Protein AF-A0A960TFZ8-F1 (afdb_monomer_lite)

Secondary structure (DSSP, 8-state):
---------------------------------S--HHHHHHHHHHHHTT-------------------------------------------TTS---EEE--HHHHHHS--EEEETTEEEEEEEE--SSHHHHHHHHHHHHHHHHHHHHHHHS-TT--HHHHHHHHHHHHHHEEEEEEE-SBTTBEEEEEEEE-TTHHHHHH----

Radius of gyration: 33.37 Å; chains: 1; bounding box: 99×73×83 Å

Structure (mmCIF, N/CA/C/O backbone):
data_AF-A0A960TFZ8-F1
#
_entry.id   AF-A0A960TFZ8-F1
#
loop_
_atom_site.group_PDB
_atom_site.id
_atom_site.type_symbol
_atom_site.label_atom_id
_atom_site.label_alt_id
_atom_site.label_comp_id
_atom_site.label_asym_id
_atom_site.label_entity_id
_atom_site.label_seq_id
_atom_site.pdbx_PDB_ins_code
_atom_site.Cartn_x
_atom_site.Cartn_y
_atom_site.Cartn_z
_atom_site.occupancy
_atom_site.B_iso_or_equiv
_atom_site.auth_seq_id
_atom_site.auth_comp_id
_atom_site.auth_asym_id
_atom_site.auth_atom_id
_atom_site.pdbx_PDB_model_num
ATOM 1 N N . MET A 1 1 ? -47.819 43.442 52.213 1.00 40.44 1 MET A N 1
ATOM 2 C CA . MET A 1 1 ? -47.172 44.709 51.805 1.00 40.44 1 MET A CA 1
ATOM 3 C C . MET A 1 1 ? -46.111 44.384 50.766 1.00 40.44 1 MET A C 1
ATOM 5 O O . MET A 1 1 ? -45.179 43.660 51.080 1.00 40.44 1 MET A O 1
ATOM 9 N N . LYS A 1 2 ? -46.323 44.813 49.517 1.00 38.56 2 LYS A N 1
ATOM 10 C CA . LYS A 1 2 ? -45.370 44.689 48.404 1.00 38.56 2 LYS A CA 1
ATOM 11 C C . LYS A 1 2 ? -44.441 45.902 48.433 1.00 38.56 2 LYS A C 1
ATOM 13 O O . LYS A 1 2 ? -44.945 47.017 48.519 1.00 38.56 2 LYS A O 1
ATOM 18 N N . LEU A 1 3 ? -43.135 45.692 48.305 1.00 44.94 3 LEU A N 1
ATOM 19 C CA . LEU A 1 3 ? -42.184 46.746 47.957 1.00 44.94 3 LEU A CA 1
ATOM 20 C C . LEU A 1 3 ? -41.436 46.305 46.700 1.00 44.94 3 LEU A C 1
ATOM 22 O O . LEU A 1 3 ? -40.610 45.399 46.735 1.00 44.94 3 LEU A O 1
ATOM 26 N N . ASN A 1 4 ? -41.799 46.939 45.587 1.00 41.34 4 ASN A N 1
ATOM 27 C CA . ASN A 1 4 ? -41.008 46.966 44.366 1.00 41.34 4 ASN A CA 1
ATOM 28 C C . ASN A 1 4 ? -39.981 48.093 44.509 1.00 41.34 4 ASN A C 1
ATOM 30 O O . ASN A 1 4 ? -40.369 49.219 44.812 1.00 41.34 4 ASN A O 1
ATOM 34 N N . TYR A 1 5 ? -38.716 47.811 44.210 1.00 49.00 5 TYR A N 1
ATOM 35 C CA . TYR A 1 5 ? -37.736 48.832 43.852 1.00 49.00 5 TYR A CA 1
ATOM 36 C C . TYR A 1 5 ? -37.137 48.481 42.491 1.00 49.00 5 TYR A C 1
ATOM 38 O O . TYR A 1 5 ? -36.611 47.391 42.283 1.00 49.00 5 TYR A O 1
ATOM 46 N N . PHE A 1 6 ? -37.267 49.431 41.570 1.00 46.16 6 PHE A N 1
ATOM 47 C CA . PHE A 1 6 ? -36.627 49.497 40.261 1.00 46.16 6 PHE A CA 1
ATOM 48 C C . PHE A 1 6 ? -35.661 50.686 40.297 1.00 46.16 6 PHE A C 1
ATOM 50 O O . PHE A 1 6 ? -36.096 51.763 40.694 1.00 46.16 6 PHE A O 1
ATOM 57 N N . SER A 1 7 ? -34.409 50.489 39.864 1.00 38.66 7 SER A N 1
ATOM 58 C CA . SER A 1 7 ? -33.429 51.476 39.336 1.00 38.66 7 SER A CA 1
ATOM 59 C C . SER A 1 7 ? -32.021 50.890 39.547 1.00 38.66 7 SER A C 1
ATOM 61 O O . SER A 1 7 ? -31.770 50.381 40.631 1.00 38.66 7 SER A O 1
ATOM 63 N N . ASN A 1 8 ? -31.022 50.913 38.664 1.00 39.56 8 ASN A N 1
ATOM 64 C CA . ASN A 1 8 ? -30.772 51.530 37.359 1.00 39.56 8 ASN A CA 1
ATOM 65 C C . ASN A 1 8 ? -29.539 50.787 36.760 1.00 39.56 8 ASN A C 1
ATOM 67 O O . ASN A 1 8 ? -28.685 50.361 37.545 1.00 39.56 8 ASN A O 1
ATOM 71 N N . PRO A 1 9 ? -29.373 50.632 35.433 1.00 53.62 9 PRO A N 1
ATOM 72 C CA . PRO A 1 9 ? -28.211 49.987 34.832 1.00 53.62 9 PRO A CA 1
ATOM 73 C C . PRO A 1 9 ? -27.172 51.040 34.421 1.00 53.62 9 PRO A C 1
ATOM 75 O O . PRO A 1 9 ? -27.482 51.891 33.602 1.00 53.62 9 PRO A O 1
ATOM 78 N N . HIS A 1 10 ? -25.965 50.993 34.997 1.00 46.19 10 HIS A N 1
ATOM 79 C CA . HIS A 1 10 ? -24.678 51.421 34.410 1.00 46.19 10 HIS A CA 1
ATOM 80 C C . HIS A 1 10 ? -23.639 51.681 35.515 1.00 46.19 10 HIS A C 1
ATOM 82 O O . HIS A 1 10 ? -23.600 52.759 36.098 1.00 46.19 10 HIS A O 1
ATOM 88 N N . SER A 1 11 ? -22.704 50.751 35.714 1.00 44.97 11 SER A N 1
ATOM 89 C CA . SER A 1 11 ? -21.330 51.107 36.088 1.00 44.97 11 SER A CA 1
ATOM 90 C C . SER A 1 11 ? -20.371 49.998 35.667 1.00 44.97 11 SER A C 1
ATOM 92 O O . SER A 1 11 ? -20.527 48.839 36.039 1.00 44.97 11 SER A O 1
ATOM 94 N N . LYS A 1 12 ? -19.405 50.389 34.838 1.00 46.44 12 LYS A N 1
ATOM 95 C CA . LYS A 1 12 ? -18.313 49.584 34.292 1.00 46.44 12 LYS A CA 1
ATOM 96 C C . LYS A 1 12 ? -17.361 49.140 35.404 1.00 46.44 12 LYS A C 1
ATOM 98 O O . LYS A 1 12 ? -16.944 49.986 36.185 1.00 46.44 12 LYS A O 1
ATOM 103 N N . THR A 1 13 ? -16.875 47.905 35.337 1.00 46.38 13 THR A N 1
ATOM 104 C CA . THR A 1 13 ? -15.510 47.566 35.764 1.00 46.38 13 THR A CA 1
ATOM 105 C C . THR A 1 13 ? -14.952 46.499 34.828 1.00 46.38 13 THR A C 1
ATOM 107 O O . THR A 1 13 ? -15.393 45.355 34.791 1.00 46.38 13 THR A O 1
ATOM 110 N N . VAL A 1 14 ? -14.003 46.936 34.001 1.00 42.53 14 VAL A N 1
ATOM 111 C CA . VAL A 1 14 ? -13.174 46.102 33.133 1.00 42.53 14 VAL A CA 1
ATOM 112 C C . VAL A 1 14 ? -12.106 45.469 34.021 1.00 42.53 14 VAL A C 1
ATOM 114 O O . VAL A 1 14 ? -11.277 46.185 34.577 1.00 42.53 14 VAL A O 1
ATOM 117 N N . PHE A 1 15 ? -12.140 44.148 34.176 1.00 40.78 15 PHE A N 1
ATOM 118 C CA . PHE A 1 15 ? -11.055 43.386 34.790 1.00 40.78 15 PHE A CA 1
ATOM 119 C C . PHE A 1 15 ? -10.033 43.029 33.704 1.00 40.78 15 PHE A C 1
ATOM 121 O O . PHE A 1 15 ? -10.300 42.196 32.840 1.00 40.78 15 PHE A O 1
ATOM 128 N N . LEU A 1 16 ? -8.871 43.679 33.744 1.00 45.66 16 LEU A N 1
ATOM 129 C CA . LEU A 1 16 ? -7.650 43.207 33.093 1.00 45.66 16 LEU A CA 1
ATOM 130 C C . LEU A 1 16 ? -6.932 42.278 34.082 1.00 45.66 16 LEU A C 1
ATOM 132 O O . LEU A 1 16 ? -6.643 42.725 35.192 1.00 45.66 16 LEU A O 1
ATOM 136 N N . PRO A 1 17 ? -6.629 41.018 33.736 1.00 48.94 17 PRO A N 1
ATOM 137 C CA . PRO A 1 17 ? -5.678 40.241 34.511 1.00 48.94 17 PRO A CA 1
ATOM 138 C C . PRO A 1 17 ? -4.243 40.658 34.160 1.00 48.94 17 PRO A C 1
ATOM 140 O O . PRO A 1 17 ? -3.799 40.545 33.016 1.00 48.94 17 PRO A O 1
ATOM 143 N N . ASP A 1 18 ? -3.539 41.132 35.186 1.00 39.09 18 ASP A N 1
ATOM 144 C CA . ASP A 1 18 ? -2.089 41.289 35.250 1.00 39.09 18 ASP A CA 1
ATOM 145 C C . ASP A 1 18 ? -1.395 39.953 34.932 1.00 39.09 18 ASP A C 1
ATOM 147 O O . ASP A 1 18 ? -1.508 38.984 35.683 1.00 39.09 18 ASP A O 1
ATOM 151 N N . PHE A 1 19 ? -0.637 39.899 33.835 1.00 47.00 19 PHE A N 1
ATOM 152 C CA . PHE A 1 19 ? 0.325 38.825 33.576 1.00 47.00 19 PHE A CA 1
ATOM 153 C C . PHE A 1 19 ? 1.729 39.320 33.903 1.00 47.00 19 PHE A C 1
ATOM 155 O O . PHE A 1 19 ? 2.552 39.578 33.027 1.00 47.00 19 PHE A O 1
ATOM 162 N N . SER A 1 20 ? 2.006 39.431 35.199 1.00 43.81 20 SER A N 1
ATOM 163 C CA . SER A 1 20 ? 3.365 39.539 35.715 1.00 43.81 20 SER A CA 1
ATOM 164 C C . SER A 1 20 ? 3.584 38.510 36.822 1.00 43.81 20 SER A C 1
ATOM 166 O O . SER A 1 20 ? 3.528 38.806 38.007 1.00 43.81 20 SER A O 1
ATOM 168 N N . ASN A 1 21 ? 3.869 37.262 36.441 1.00 42.47 21 ASN A N 1
ATOM 169 C CA . ASN A 1 21 ? 4.893 36.529 37.179 1.00 42.47 21 ASN A CA 1
ATOM 170 C C . ASN A 1 21 ? 5.495 35.385 36.366 1.00 42.47 21 ASN A C 1
ATOM 172 O O . ASN A 1 21 ? 4.818 34.455 35.930 1.00 42.47 21 ASN A O 1
ATOM 176 N N . GLN A 1 22 ? 6.803 35.498 36.187 1.00 44.62 22 GLN A N 1
ATOM 177 C CA . GLN A 1 22 ? 7.689 34.480 35.664 1.00 44.62 22 GLN A CA 1
ATOM 178 C C . GLN A 1 22 ? 7.716 33.296 36.634 1.00 44.62 22 GLN A C 1
ATOM 180 O O . GLN A 1 22 ? 7.887 33.480 37.835 1.00 44.62 22 GLN A O 1
ATOM 185 N N . ASN A 1 23 ? 7.620 32.074 36.111 1.00 43.19 23 ASN A N 1
ATOM 186 C CA . ASN A 1 23 ? 8.060 30.887 36.835 1.00 43.19 23 ASN A CA 1
ATOM 187 C C . ASN A 1 23 ? 8.947 30.035 35.909 1.00 43.19 23 ASN A C 1
ATOM 189 O O . ASN A 1 23 ? 8.452 29.488 34.919 1.00 43.19 23 ASN A O 1
ATOM 193 N N . PRO A 1 24 ? 10.259 29.927 36.187 1.00 48.91 24 PRO A N 1
ATOM 194 C CA . PRO A 1 24 ? 11.185 29.096 35.431 1.00 48.91 24 PRO A CA 1
ATOM 195 C C . PRO A 1 24 ? 11.092 27.651 35.943 1.00 48.91 24 PRO A C 1
ATOM 197 O O . PRO A 1 24 ? 11.786 27.258 36.874 1.00 48.91 24 PRO A O 1
ATOM 200 N N . GLY A 1 25 ? 10.198 26.857 35.353 1.00 40.16 25 GLY A N 1
ATOM 201 C CA . GLY A 1 25 ? 9.985 25.450 35.729 1.00 40.16 25 GLY A CA 1
ATOM 202 C C . GLY A 1 25 ? 10.252 24.436 34.617 1.00 40.16 25 GLY A C 1
ATOM 203 O O . GLY A 1 25 ? 9.962 23.255 34.783 1.00 40.16 25 GLY A O 1
ATOM 204 N N . PHE A 1 26 ? 10.781 24.871 33.472 1.00 48.12 26 PHE A N 1
ATOM 205 C CA . PHE A 1 26 ? 10.930 24.036 32.279 1.00 48.12 26 PHE A CA 1
ATOM 206 C C . PHE A 1 26 ? 12.357 23.499 32.144 1.00 48.12 26 PHE A C 1
ATOM 208 O O . PHE A 1 26 ? 13.088 23.934 31.268 1.00 48.12 26 PHE A O 1
ATOM 215 N N . LEU A 1 27 ? 12.779 22.610 33.051 1.00 49.09 27 LEU A N 1
ATOM 216 C CA . LEU A 1 27 ? 13.924 21.694 32.880 1.00 49.09 27 LEU A CA 1
ATOM 217 C C . LEU A 1 27 ? 14.169 20.943 34.190 1.00 49.09 27 LEU A C 1
ATOM 219 O O . LEU A 1 27 ? 14.945 21.402 35.022 1.00 49.09 27 LEU A O 1
ATOM 223 N N . ARG A 1 28 ? 13.511 19.793 34.386 1.00 48.19 28 ARG A N 1
ATOM 224 C CA . ARG A 1 28 ? 13.963 18.739 35.318 1.00 48.19 28 ARG A CA 1
ATOM 225 C C . ARG A 1 28 ? 13.076 17.499 35.235 1.00 48.19 28 ARG A C 1
ATOM 227 O O . ARG A 1 28 ? 12.373 17.188 36.176 1.00 48.19 28 ARG A O 1
ATOM 234 N N . PHE A 1 29 ? 13.145 16.762 34.132 1.00 44.97 29 PHE A N 1
ATOM 235 C CA . PHE A 1 29 ? 12.790 15.337 34.134 1.00 44.97 29 PHE A CA 1
ATOM 236 C C . PHE A 1 29 ? 13.544 14.617 33.023 1.00 44.97 29 PHE A C 1
ATOM 238 O O . PHE A 1 29 ? 12.984 14.359 31.975 1.00 44.97 29 PHE A O 1
ATOM 245 N N . PHE A 1 30 ? 14.822 14.319 33.250 1.00 44.28 30 PHE A N 1
ATOM 246 C CA . PHE A 1 30 ? 15.492 13.149 32.672 1.00 44.28 30 PHE A CA 1
ATOM 247 C C . PHE A 1 30 ? 16.757 12.890 33.483 1.00 44.28 30 PHE A C 1
ATOM 249 O O . PHE A 1 30 ? 17.819 13.402 33.158 1.00 44.28 30 PHE A O 1
ATOM 256 N N . LEU A 1 31 ? 16.629 12.144 34.582 1.00 45.12 31 LEU A N 1
ATOM 257 C CA . LEU A 1 31 ? 17.764 11.537 35.284 1.00 45.12 31 LEU A CA 1
ATOM 258 C C . LEU A 1 31 ? 17.269 10.429 36.225 1.00 45.12 31 LEU A C 1
ATOM 260 O O . LEU A 1 31 ? 17.335 10.549 37.442 1.00 45.12 31 LEU A O 1
ATOM 264 N N . HIS A 1 32 ? 16.765 9.335 35.646 1.00 43.56 32 HIS A N 1
ATOM 265 C CA . HIS A 1 32 ? 16.885 8.004 36.252 1.00 43.56 32 HIS A CA 1
ATOM 266 C C . HIS A 1 32 ? 16.568 6.905 35.235 1.00 43.56 32 HIS A C 1
ATOM 268 O O . HIS A 1 32 ? 15.411 6.559 35.020 1.00 43.56 32 HIS A O 1
ATOM 274 N N . SER A 1 33 ? 17.611 6.391 34.579 1.00 44.47 33 SER A N 1
ATOM 275 C CA . SER A 1 33 ? 17.778 4.983 34.177 1.00 44.47 33 SER A CA 1
ATOM 276 C C . SER A 1 33 ? 19.063 4.870 33.355 1.00 44.47 33 SER A C 1
ATOM 278 O O . SER A 1 33 ? 19.174 5.426 32.264 1.00 44.47 33 SER A O 1
ATOM 280 N N . GLY A 1 34 ? 20.067 4.198 33.918 1.00 54.09 34 GLY A N 1
ATOM 281 C CA . GLY A 1 34 ? 21.440 4.105 33.414 1.00 54.09 34 GLY A CA 1
ATOM 282 C C . GLY A 1 34 ? 21.614 3.272 32.143 1.00 54.09 34 GLY A C 1
ATOM 283 O O . GLY A 1 34 ? 22.308 2.261 32.165 1.00 54.09 34 GLY A O 1
ATOM 284 N N . ARG A 1 35 ? 21.022 3.701 31.026 1.00 56.22 35 ARG A N 1
ATOM 285 C CA . ARG A 1 35 ? 21.232 3.112 29.695 1.00 56.22 35 ARG A CA 1
ATOM 286 C C . ARG A 1 35 ? 21.017 4.144 28.586 1.00 56.22 35 ARG A C 1
ATOM 288 O O . ARG A 1 35 ? 20.020 4.048 27.888 1.00 56.22 35 ARG A O 1
ATOM 295 N N . ASN A 1 36 ? 21.897 5.141 28.415 1.00 56.59 36 ASN A N 1
ATOM 296 C CA . ASN A 1 36 ? 21.938 5.892 27.142 1.00 56.59 36 ASN A CA 1
ATOM 297 C C . ASN A 1 36 ? 23.153 6.821 26.946 1.00 56.59 36 ASN A C 1
ATOM 299 O O . ASN A 1 36 ? 23.011 7.994 26.615 1.00 56.59 36 ASN A O 1
ATOM 303 N N . LEU A 1 37 ? 24.376 6.305 27.093 1.00 56.34 37 LEU A N 1
ATOM 304 C CA . LEU A 1 37 ? 25.560 7.057 26.643 1.00 56.34 37 LEU A CA 1
ATOM 305 C C . LEU A 1 37 ? 25.637 7.132 25.102 1.00 56.34 37 LEU A C 1
ATOM 307 O O . LEU A 1 37 ? 26.062 8.146 24.560 1.00 56.34 37 LEU A O 1
ATOM 311 N N . TYR A 1 38 ? 25.130 6.123 24.385 1.00 57.56 38 TYR A N 1
ATOM 312 C CA . TYR A 1 38 ? 25.158 6.074 22.916 1.00 57.56 38 TYR A CA 1
ATOM 313 C C . TYR A 1 38 ? 24.319 7.164 22.235 1.00 57.56 38 TYR A C 1
ATOM 315 O O . TYR A 1 38 ? 24.734 7.706 21.213 1.00 57.56 38 TYR A O 1
ATOM 323 N N . SER A 1 39 ? 23.177 7.544 22.818 1.00 55.88 39 SER A N 1
ATOM 324 C CA . SER A 1 39 ? 22.316 8.588 22.247 1.00 55.88 39 SER A CA 1
ATOM 325 C C . SER A 1 39 ? 22.952 9.981 22.302 1.00 55.88 39 SER A C 1
ATOM 327 O O . SER A 1 39 ? 22.683 10.802 21.429 1.00 55.88 39 SER A O 1
ATOM 329 N N . ILE A 1 40 ? 23.797 10.258 23.300 1.00 63.19 40 ILE A N 1
ATOM 330 C CA . ILE A 1 40 ? 24.465 11.561 23.445 1.00 63.19 40 ILE A CA 1
ATOM 331 C C . ILE A 1 40 ? 25.610 11.684 22.430 1.00 63.19 40 ILE A C 1
ATOM 333 O O . ILE A 1 40 ? 25.746 12.722 21.784 1.00 63.19 40 ILE A O 1
ATOM 337 N N . PHE A 1 41 ? 26.378 10.610 22.208 1.00 60.00 41 PHE A N 1
ATOM 338 C CA . PHE A 1 41 ? 27.439 10.598 21.193 1.00 60.00 41 PHE A CA 1
ATOM 339 C C . PHE A 1 41 ? 26.905 10.788 19.766 1.00 60.00 41 PHE A C 1
ATOM 341 O O . PHE A 1 41 ? 27.533 11.485 18.971 1.00 60.00 41 PHE A O 1
ATOM 348 N N . LEU A 1 42 ? 25.728 10.239 19.450 1.00 62.88 42 LEU A N 1
ATOM 349 C CA . LEU A 1 42 ? 25.111 10.361 18.123 1.00 62.88 42 LEU A CA 1
ATOM 350 C C . LEU A 1 42 ? 24.671 11.804 17.815 1.00 62.88 42 LEU A C 1
ATOM 352 O O . LEU A 1 42 ? 24.845 12.282 16.696 1.00 62.88 42 LEU A O 1
ATOM 356 N N . ILE A 1 43 ? 24.186 12.532 18.827 1.00 63.47 43 ILE A N 1
ATOM 357 C CA . ILE A 1 43 ? 23.817 13.949 18.691 1.00 63.47 43 ILE A CA 1
ATOM 358 C C . ILE A 1 43 ? 25.067 14.824 18.509 1.00 63.47 43 ILE A C 1
ATOM 360 O O . ILE A 1 43 ? 25.070 15.707 17.655 1.00 63.47 43 ILE A O 1
ATOM 364 N N . ILE A 1 44 ? 26.154 14.556 19.243 1.00 62.97 44 ILE A N 1
ATOM 365 C CA . ILE A 1 44 ? 27.417 15.303 19.087 1.00 62.97 44 ILE A CA 1
ATOM 366 C C . ILE A 1 44 ? 28.028 15.071 17.692 1.00 62.97 44 ILE A C 1
ATOM 368 O O . ILE A 1 44 ? 28.478 16.026 17.062 1.00 62.97 44 ILE A O 1
ATOM 37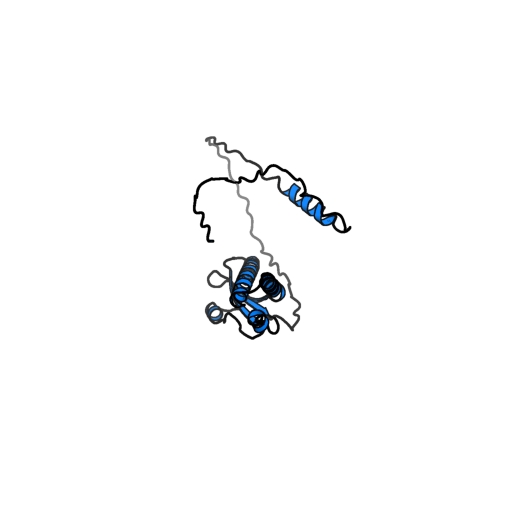2 N N . PHE A 1 45 ? 27.983 13.838 17.171 1.00 59.62 45 PHE A N 1
ATOM 373 C CA . PHE A 1 45 ? 28.511 13.499 15.840 1.00 59.62 45 PHE A CA 1
ATOM 374 C C . PHE A 1 45 ? 27.716 14.138 14.685 1.00 59.62 45 PHE A C 1
ATOM 376 O O . PHE A 1 45 ? 28.276 14.449 13.633 1.00 59.62 45 PHE A O 1
ATOM 383 N N . LEU A 1 46 ? 26.414 14.369 14.874 1.00 57.84 46 LEU A N 1
ATOM 384 C CA . LEU A 1 46 ? 25.573 15.076 13.903 1.00 57.84 46 LEU A CA 1
ATOM 385 C C . LEU A 1 46 ? 25.873 16.580 13.852 1.00 57.84 46 LEU A C 1
ATOM 387 O O . LEU A 1 46 ? 25.832 17.174 12.778 1.00 57.84 46 LEU A O 1
ATOM 391 N N . ILE A 1 47 ? 26.225 17.198 14.983 1.00 56.62 47 ILE A N 1
ATOM 392 C CA . ILE A 1 47 ? 26.514 18.639 15.038 1.00 56.62 47 ILE A CA 1
ATOM 393 C C . ILE A 1 47 ? 27.884 18.957 14.417 1.00 56.62 47 ILE A C 1
ATOM 395 O O . ILE A 1 47 ? 28.017 19.964 13.720 1.00 56.62 47 ILE A O 1
ATOM 399 N N . THR A 1 48 ? 28.895 18.101 14.596 1.00 51.88 48 THR A N 1
ATOM 400 C CA . THR A 1 48 ? 30.243 18.344 14.047 1.00 51.88 48 THR A CA 1
ATOM 401 C C . THR A 1 48 ? 30.333 18.175 12.529 1.00 51.88 48 THR A C 1
ATOM 403 O O . THR A 1 48 ? 31.163 18.828 11.902 1.00 51.88 48 THR A O 1
ATOM 406 N N . ASN A 1 49 ? 29.455 17.380 11.910 1.00 49.47 49 ASN A N 1
ATOM 407 C CA . ASN A 1 49 ? 29.445 17.182 10.455 1.00 49.47 49 ASN A CA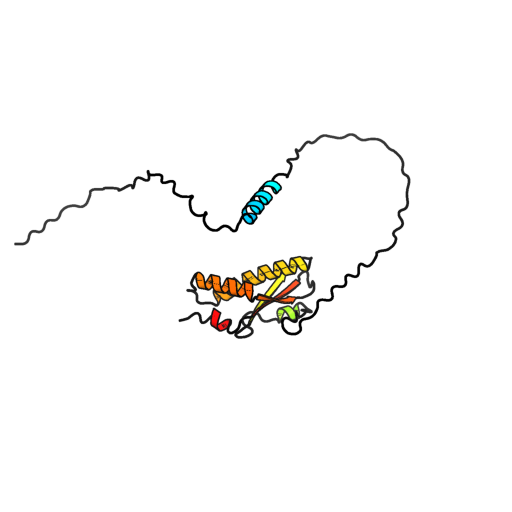 1
ATOM 408 C C . ASN A 1 49 ? 28.635 18.238 9.673 1.00 49.47 49 ASN A C 1
ATOM 410 O O . ASN A 1 49 ? 28.636 18.218 8.445 1.00 49.47 49 ASN A O 1
ATOM 414 N N . CYS A 1 50 ? 27.968 19.187 10.343 1.00 47.59 50 CYS A N 1
ATOM 415 C CA . CYS A 1 50 ? 27.151 20.215 9.681 1.00 47.59 50 CYS A CA 1
ATOM 416 C C . CYS A 1 50 ? 27.871 21.549 9.402 1.00 47.59 50 CYS A C 1
ATOM 418 O O . CYS A 1 50 ? 27.261 22.454 8.832 1.00 47.59 50 CYS A O 1
ATOM 420 N N . GLN A 1 51 ? 29.156 21.700 9.741 1.00 46.91 51 GLN A N 1
ATOM 421 C CA . GLN A 1 51 ? 29.928 22.904 9.412 1.00 46.91 51 GLN A CA 1
ATOM 422 C C . GLN A 1 51 ? 31.086 22.591 8.469 1.00 46.91 51 GLN A C 1
ATOM 424 O O . GLN A 1 51 ? 32.223 22.464 8.895 1.00 46.91 51 GLN A O 1
ATOM 429 N N . THR A 1 52 ? 30.805 22.489 7.172 1.00 49.09 52 THR A N 1
ATOM 430 C CA . THR A 1 52 ? 31.771 22.749 6.086 1.00 49.09 52 THR A CA 1
ATOM 431 C C . THR A 1 52 ? 31.005 22.851 4.767 1.00 49.09 52 THR A C 1
ATOM 433 O O . THR A 1 52 ? 31.033 21.965 3.924 1.00 49.09 52 THR A O 1
ATOM 436 N N . SER A 1 53 ? 30.295 23.960 4.559 1.00 41.72 53 SER A N 1
ATOM 437 C CA . SER A 1 53 ? 29.954 24.381 3.197 1.00 41.72 53 SER A CA 1
ATOM 438 C C . SER A 1 53 ? 30.438 25.807 3.007 1.00 41.72 53 SER A C 1
ATOM 440 O O . SER A 1 53 ? 29.894 26.767 3.554 1.00 41.72 53 SER A O 1
ATOM 442 N N . GLY A 1 54 ? 31.576 25.891 2.323 1.00 39.44 54 GLY A N 1
ATOM 443 C CA . GLY A 1 54 ? 32.340 27.100 2.101 1.00 39.44 54 GLY A CA 1
ATOM 444 C C . GLY A 1 54 ? 31.608 28.102 1.218 1.00 39.44 54 GLY A C 1
ATOM 445 O O . GLY A 1 54 ? 31.100 27.800 0.143 1.00 39.44 54 GLY A O 1
ATOM 446 N N . ARG A 1 55 ? 31.650 29.342 1.689 1.00 38.12 55 ARG A N 1
ATOM 447 C CA . ARG A 1 55 ? 31.360 30.579 0.974 1.00 38.12 55 ARG A CA 1
ATOM 448 C C . ARG A 1 55 ? 32.420 30.757 -0.125 1.00 38.12 55 ARG A C 1
ATOM 450 O O . ARG A 1 55 ? 33.592 30.936 0.200 1.00 38.12 55 ARG A O 1
ATOM 457 N N . ARG A 1 56 ? 32.045 30.725 -1.408 1.00 37.47 56 ARG A N 1
ATOM 458 C CA . ARG A 1 56 ? 32.906 31.217 -2.500 1.00 37.47 56 ARG A CA 1
ATOM 459 C C . ARG A 1 56 ? 32.303 32.458 -3.142 1.00 37.47 56 ARG A C 1
ATOM 461 O O . ARG A 1 56 ? 31.115 32.535 -3.426 1.00 37.47 56 ARG A O 1
ATOM 468 N N . ILE A 1 57 ? 33.188 33.436 -3.252 1.00 40.22 57 ILE A N 1
ATOM 469 C CA . ILE A 1 57 ? 33.005 34.831 -3.622 1.00 40.22 57 ILE A CA 1
ATOM 470 C C . ILE A 1 57 ? 32.994 34.947 -5.149 1.00 40.22 57 ILE A C 1
ATOM 472 O O . ILE A 1 57 ? 33.782 34.292 -5.827 1.00 40.22 57 ILE A O 1
ATOM 476 N N . ILE A 1 58 ? 32.117 35.810 -5.659 1.00 43.03 58 ILE A N 1
ATOM 477 C CA . ILE A 1 58 ? 32.081 36.276 -7.047 1.00 43.03 58 ILE A CA 1
ATOM 478 C C . ILE A 1 58 ? 33.256 37.241 -7.268 1.00 43.03 58 ILE A C 1
ATOM 480 O O . ILE A 1 58 ? 33.400 38.208 -6.519 1.00 43.03 58 ILE A O 1
ATOM 484 N N . ARG A 1 59 ? 34.062 37.015 -8.309 1.00 34.19 59 ARG A N 1
ATOM 485 C CA . ARG A 1 59 ? 34.900 38.046 -8.938 1.00 34.19 59 ARG A CA 1
ATOM 486 C C . ARG A 1 59 ? 34.941 37.822 -10.449 1.00 34.19 59 ARG A C 1
ATOM 488 O O . ARG A 1 59 ? 35.404 36.784 -10.906 1.00 34.19 59 ARG A O 1
ATOM 495 N N . GLU A 1 60 ? 34.452 38.813 -11.186 1.00 40.56 60 GLU A N 1
ATOM 496 C CA . GLU A 1 60 ? 34.742 39.041 -12.603 1.00 40.56 60 GLU A CA 1
ATOM 497 C C . GLU A 1 60 ? 36.190 39.521 -12.771 1.00 40.56 60 GLU A C 1
ATOM 499 O O . GLU A 1 60 ? 36.649 40.337 -11.968 1.00 40.56 60 GLU A O 1
ATOM 504 N N . SER A 1 61 ? 36.887 39.090 -13.831 1.00 36.56 61 SER A N 1
ATOM 505 C CA . SER A 1 61 ? 37.814 39.941 -14.609 1.00 36.56 61 SER A CA 1
ATOM 506 C C . SER A 1 61 ? 38.199 39.283 -15.948 1.00 36.56 61 SER A C 1
ATOM 508 O O . SER A 1 61 ? 38.788 38.209 -15.977 1.00 36.56 61 SER A O 1
ATOM 510 N N . SER A 1 62 ? 37.812 39.958 -17.031 1.00 37.62 62 SER A N 1
ATOM 511 C CA . SER A 1 62 ? 38.482 40.182 -18.328 1.00 37.62 62 SER A CA 1
ATOM 512 C C . SER A 1 62 ? 39.666 39.312 -18.813 1.00 37.62 62 SER A C 1
ATOM 514 O O . SER A 1 62 ? 40.725 39.301 -18.197 1.00 37.62 62 SER A O 1
ATOM 516 N N . VAL A 1 63 ? 39.475 38.761 -20.026 1.00 41.72 63 VAL A N 1
ATOM 517 C CA . VAL A 1 63 ? 40.288 38.874 -21.270 1.00 41.72 63 VAL A CA 1
ATOM 518 C C . VAL A 1 63 ? 41.820 38.899 -21.149 1.00 41.72 63 VAL A C 1
ATOM 520 O O . VAL A 1 63 ? 42.355 39.830 -20.555 1.00 41.72 63 VAL A O 1
ATOM 523 N N . THR A 1 64 ? 42.506 37.975 -21.849 1.00 35.06 64 THR A N 1
ATOM 524 C CA . THR A 1 64 ? 43.521 38.212 -22.920 1.00 35.06 64 THR A CA 1
ATOM 525 C C . THR A 1 64 ? 44.118 36.859 -23.381 1.00 35.06 64 THR A C 1
ATOM 527 O O . THR A 1 64 ? 44.768 36.183 -22.591 1.00 35.06 64 THR A O 1
ATOM 530 N N . ASP A 1 65 ? 43.886 36.474 -24.645 1.00 36.62 65 ASP A N 1
ATOM 531 C CA . ASP A 1 65 ? 44.706 35.524 -25.441 1.00 36.62 65 ASP A CA 1
ATOM 532 C C . ASP A 1 65 ? 46.010 36.236 -25.886 1.00 36.62 65 ASP A C 1
ATOM 534 O O . ASP A 1 65 ? 45.969 37.469 -25.942 1.00 36.62 65 ASP A O 1
ATOM 538 N N . PRO A 1 66 ? 47.127 35.577 -26.289 1.00 56.94 66 PRO A N 1
ATOM 539 C CA . PRO A 1 66 ? 47.190 34.282 -26.989 1.00 56.94 66 PRO A CA 1
ATOM 540 C C . PRO A 1 66 ? 48.396 33.387 -26.603 1.00 56.94 66 PRO A C 1
ATOM 542 O O . PRO A 1 66 ? 49.225 33.763 -25.785 1.00 56.94 66 PRO A O 1
ATOM 545 N N . GLU A 1 67 ? 48.503 32.197 -27.207 1.00 35.59 67 GLU A N 1
ATOM 546 C CA . GLU A 1 67 ? 49.669 31.742 -27.999 1.00 35.59 67 GLU A CA 1
ATOM 547 C C . GLU A 1 67 ? 49.708 30.204 -28.129 1.00 35.59 67 GLU A C 1
ATOM 549 O O . GLU A 1 67 ? 49.279 29.441 -27.267 1.00 35.59 67 GLU A O 1
ATOM 554 N N . ILE A 1 68 ? 50.153 29.783 -29.307 1.00 46.28 68 ILE A N 1
ATOM 555 C CA . ILE A 1 68 ? 50.101 28.455 -29.913 1.00 46.28 68 ILE A CA 1
ATOM 556 C C . ILE A 1 68 ? 51.193 27.552 -29.325 1.00 46.28 68 ILE A C 1
ATOM 558 O O . ILE A 1 68 ? 52.349 27.962 -29.303 1.00 46.28 68 ILE A O 1
ATOM 562 N N . LEU A 1 69 ? 50.881 26.290 -28.992 1.00 38.31 69 LEU A N 1
ATOM 563 C CA . LEU A 1 69 ? 51.882 25.219 -29.079 1.00 38.31 69 LEU A CA 1
ATOM 564 C C . LEU A 1 69 ? 51.264 23.821 -29.284 1.00 38.31 69 LEU A C 1
ATOM 566 O O . LEU A 1 69 ? 50.543 23.293 -28.447 1.00 38.31 69 LEU A O 1
ATOM 570 N N . GLU A 1 70 ? 51.557 23.302 -30.473 1.00 38.22 70 GLU A N 1
ATOM 571 C CA . GLU A 1 70 ? 51.758 21.924 -30.935 1.00 38.22 70 GLU A CA 1
ATOM 572 C C . GLU A 1 70 ? 51.149 20.705 -30.201 1.00 38.22 70 GLU A C 1
ATOM 574 O O . GLU A 1 70 ? 51.362 20.416 -29.028 1.00 38.22 70 GLU A O 1
ATOM 579 N N . ASN A 1 71 ? 50.478 19.902 -31.030 1.00 45.50 71 ASN A N 1
ATOM 580 C CA . ASN A 1 71 ? 50.074 18.506 -30.854 1.00 45.50 71 ASN A CA 1
ATOM 581 C C . ASN A 1 71 ? 51.321 17.587 -30.784 1.00 45.50 71 ASN A C 1
ATOM 583 O O . ASN A 1 71 ? 52.298 17.869 -31.481 1.00 45.50 71 ASN A O 1
ATOM 587 N N . PRO A 1 72 ? 51.284 16.430 -30.090 1.00 48.50 72 PRO A N 1
ATOM 588 C CA . PRO A 1 72 ? 50.972 15.220 -30.855 1.00 48.50 72 PRO A CA 1
ATOM 589 C C . PRO A 1 72 ? 50.162 14.137 -30.113 1.00 48.50 72 PRO A C 1
ATOM 591 O O . PRO A 1 72 ? 50.227 13.942 -28.902 1.00 48.50 72 PRO A O 1
ATOM 594 N N . ARG A 1 73 ? 49.444 13.381 -30.949 1.00 45.97 73 ARG A N 1
ATOM 595 C CA . ARG A 1 73 ? 48.713 12.127 -30.722 1.00 45.97 73 ARG A CA 1
ATOM 596 C C . ARG A 1 73 ? 49.408 11.141 -29.774 1.00 45.97 73 ARG A C 1
ATOM 598 O O . ARG A 1 73 ? 50.575 10.815 -29.967 1.00 45.97 73 ARG A O 1
ATOM 605 N N . ALA A 1 74 ? 48.613 10.518 -28.905 1.00 40.53 74 ALA A N 1
ATOM 606 C CA . ALA A 1 74 ? 48.870 9.164 -28.425 1.00 40.53 74 ALA A CA 1
ATOM 607 C C . ALA A 1 74 ? 47.554 8.375 -28.359 1.00 40.53 74 ALA A C 1
ATOM 609 O O . ALA A 1 74 ? 46.583 8.783 -27.722 1.00 40.53 74 ALA A O 1
ATOM 610 N N . ASP A 1 75 ? 47.551 7.257 -29.076 1.00 45.25 75 ASP A N 1
ATOM 611 C CA . ASP A 1 75 ? 46.478 6.283 -29.202 1.00 45.25 75 ASP A CA 1
ATOM 612 C C . ASP A 1 75 ? 46.119 5.633 -27.857 1.00 45.25 75 ASP A C 1
ATOM 614 O O . ASP A 1 75 ? 46.972 5.037 -27.197 1.00 45.25 75 ASP A O 1
ATOM 618 N N . LEU A 1 76 ? 44.833 5.639 -27.493 1.00 48.62 76 LEU A N 1
ATOM 619 C CA . LEU A 1 76 ? 44.294 4.725 -26.485 1.00 48.62 76 LEU A CA 1
ATOM 620 C C . LEU A 1 76 ? 43.249 3.803 -27.118 1.00 48.62 76 LEU A C 1
ATOM 622 O O . LEU A 1 76 ? 42.108 4.155 -27.399 1.00 48.62 76 LEU A O 1
ATOM 626 N N . LYS A 1 77 ? 43.724 2.583 -27.347 1.00 43.34 77 LYS A N 1
ATOM 627 C CA . LYS A 1 77 ? 43.016 1.368 -27.747 1.00 43.34 77 LYS A CA 1
ATOM 628 C C . LYS A 1 77 ? 41.887 1.039 -26.749 1.00 43.34 77 LYS A C 1
ATOM 630 O O . LYS A 1 77 ? 42.182 0.924 -25.560 1.00 43.34 77 LYS A O 1
ATOM 635 N N . PRO A 1 78 ? 40.633 0.795 -27.173 1.00 47.72 78 PRO A N 1
ATOM 636 C CA . PRO A 1 78 ? 39.607 0.279 -26.277 1.00 47.72 78 PRO A CA 1
ATOM 637 C C . PRO A 1 78 ? 39.758 -1.244 -26.189 1.00 47.72 78 PRO A C 1
ATOM 639 O O . PRO A 1 78 ? 39.710 -1.938 -27.207 1.00 47.72 78 PRO A O 1
ATOM 642 N N . LYS A 1 79 ? 39.965 -1.795 -24.988 1.00 38.56 79 LYS A N 1
ATOM 643 C CA . LYS A 1 79 ? 39.934 -3.249 -24.792 1.00 38.56 79 LYS A CA 1
ATOM 644 C C . LYS A 1 79 ? 39.144 -3.625 -23.540 1.00 38.56 79 LYS A C 1
ATOM 646 O O . LYS A 1 79 ? 39.561 -3.326 -22.432 1.00 38.56 79 LYS A O 1
ATOM 651 N N . ALA A 1 80 ? 38.061 -4.352 -23.816 1.00 41.06 80 ALA A N 1
ATOM 652 C CA . ALA A 1 80 ? 37.347 -5.302 -22.969 1.00 41.06 80 ALA A CA 1
ATOM 653 C C . ALA A 1 80 ? 36.562 -4.748 -21.767 1.00 41.06 80 ALA A C 1
ATOM 655 O O . ALA A 1 80 ? 37.078 -4.546 -20.676 1.00 41.06 80 ALA A O 1
ATOM 656 N N . SER A 1 81 ? 35.255 -4.616 -21.993 1.00 48.72 81 SER A N 1
ATOM 657 C CA . SER A 1 81 ? 34.200 -4.698 -20.988 1.00 48.72 81 SER A CA 1
ATOM 658 C C . SER A 1 81 ? 34.224 -6.069 -20.304 1.00 48.72 81 SER A C 1
ATOM 660 O O . SER A 1 81 ? 33.924 -7.085 -20.936 1.00 48.72 81 SER A O 1
ATOM 662 N N . GLU A 1 82 ? 34.574 -6.097 -19.026 1.00 51.88 82 GLU A N 1
ATOM 663 C CA . GLU A 1 82 ? 34.456 -7.275 -18.173 1.00 51.88 82 GLU A CA 1
ATOM 664 C C . GLU A 1 82 ? 33.033 -7.319 -17.583 1.00 51.88 82 GLU A C 1
ATOM 666 O O . GLU A 1 82 ? 32.614 -6.425 -16.847 1.00 51.88 82 GLU A O 1
ATOM 671 N N . GLU A 1 83 ? 32.248 -8.325 -17.984 1.00 44.88 83 GLU A N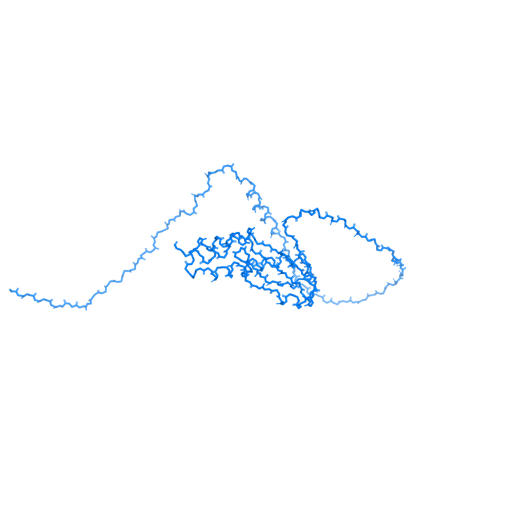 1
ATOM 672 C CA . GLU A 1 83 ? 30.925 -8.627 -17.426 1.00 44.88 83 GLU A CA 1
ATOM 673 C C . GLU A 1 83 ? 31.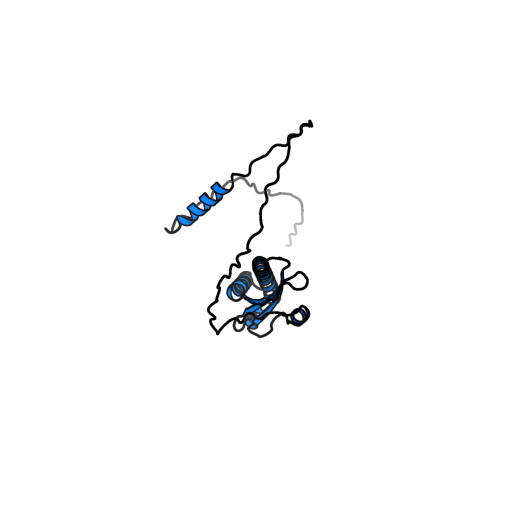050 -8.991 -15.941 1.00 44.88 83 GLU A C 1
ATOM 675 O O . GLU A 1 83 ? 31.451 -10.099 -15.581 1.00 44.88 83 GLU A O 1
ATOM 680 N N . ILE A 1 84 ? 30.637 -8.080 -15.063 1.00 40.69 84 ILE A N 1
ATOM 681 C CA . ILE A 1 84 ? 30.436 -8.376 -13.645 1.00 40.69 84 ILE A CA 1
ATOM 682 C C . ILE A 1 84 ? 29.135 -9.180 -13.513 1.00 40.69 84 ILE A C 1
ATOM 684 O O . ILE A 1 84 ? 28.039 -8.621 -13.457 1.00 40.69 84 ILE A O 1
ATOM 688 N N . LYS A 1 85 ? 29.242 -10.511 -13.462 1.00 48.16 85 LYS A N 1
ATOM 689 C CA . LYS A 1 85 ? 28.149 -11.388 -13.017 1.00 48.16 85 LYS A CA 1
ATOM 690 C C . LYS A 1 85 ? 28.134 -11.419 -11.489 1.00 48.16 85 LYS A C 1
ATOM 692 O O . LYS A 1 85 ? 28.975 -12.064 -10.873 1.00 48.16 85 LYS A O 1
ATOM 697 N N . LEU A 1 86 ? 27.173 -10.724 -10.882 1.00 36.03 86 LEU A N 1
ATOM 698 C CA . LEU A 1 86 ? 26.849 -10.867 -9.461 1.00 36.03 86 LEU A CA 1
ATOM 699 C C . LEU A 1 86 ? 25.945 -12.099 -9.264 1.00 36.03 86 LEU A C 1
ATOM 701 O O . LEU A 1 86 ? 24.856 -12.129 -9.842 1.00 36.03 86 LEU A O 1
ATOM 705 N N . PRO A 1 87 ? 26.332 -13.092 -8.444 1.00 47.94 87 PRO A N 1
ATOM 706 C CA . PRO A 1 87 ? 25.424 -14.140 -8.012 1.00 47.94 87 PRO A CA 1
ATOM 707 C C . PRO A 1 87 ? 24.647 -13.631 -6.792 1.00 47.94 87 PRO A C 1
ATOM 709 O O . PRO A 1 87 ? 25.189 -13.524 -5.696 1.00 47.94 87 PRO A O 1
ATOM 712 N N . PHE A 1 88 ? 23.373 -13.290 -6.978 1.00 48.88 88 PHE A N 1
ATOM 713 C CA . PHE A 1 88 ? 22.443 -13.109 -5.863 1.00 48.88 88 PHE A CA 1
ATOM 714 C C . PHE A 1 88 ? 21.320 -14.127 -6.010 1.00 48.88 88 PHE A C 1
ATOM 716 O O . PHE A 1 88 ? 20.262 -13.856 -6.577 1.00 48.88 88 PHE A O 1
ATOM 723 N N . GLU A 1 89 ? 21.604 -15.339 -5.550 1.00 43.84 89 GLU A N 1
ATOM 724 C CA . GLU A 1 89 ? 20.603 -16.380 -5.378 1.00 43.84 89 GLU A CA 1
ATOM 725 C C . GLU A 1 89 ? 19.943 -16.140 -4.015 1.00 43.84 89 GLU A C 1
ATOM 727 O O . GLU A 1 89 ? 20.522 -16.396 -2.962 1.00 43.84 89 GLU A O 1
ATOM 732 N N . ILE A 1 90 ? 18.755 -15.531 -4.038 1.00 49.62 90 ILE A N 1
ATOM 733 C CA . ILE A 1 90 ? 17.921 -15.357 -2.848 1.00 49.62 90 ILE A CA 1
ATOM 734 C C . ILE A 1 90 ? 17.316 -16.718 -2.529 1.00 49.62 90 ILE A C 1
ATOM 736 O O . ILE A 1 90 ? 16.488 -17.227 -3.286 1.00 49.62 90 ILE A O 1
ATOM 740 N N . GLU A 1 91 ? 17.726 -17.279 -1.400 1.00 42.47 91 GLU A N 1
ATOM 741 C CA . GLU A 1 91 ? 17.155 -18.478 -0.802 1.00 42.47 91 GLU A CA 1
ATOM 742 C C . GLU A 1 91 ? 15.639 -18.285 -0.596 1.00 42.47 91 GLU A C 1
ATOM 744 O O . GLU A 1 91 ? 15.183 -17.438 0.177 1.00 42.47 91 GLU A O 1
ATOM 749 N N . GLN A 1 92 ? 14.840 -19.022 -1.372 1.00 42.34 92 GLN A N 1
ATOM 750 C CA . GLN A 1 92 ? 13.383 -18.920 -1.373 1.00 42.34 92 GLN A CA 1
ATOM 751 C C . GLN A 1 92 ? 12.801 -19.712 -0.198 1.00 42.34 92 GLN A C 1
ATOM 753 O O . GLN A 1 92 ? 12.749 -20.939 -0.231 1.00 42.34 92 GLN A O 1
ATOM 758 N N . ASN A 1 93 ? 12.301 -19.006 0.816 1.00 34.53 93 ASN A N 1
ATOM 759 C CA . ASN A 1 93 ? 11.369 -19.568 1.792 1.00 34.53 93 ASN A CA 1
ATOM 760 C C . ASN A 1 93 ? 9.973 -19.677 1.130 1.00 34.53 93 ASN A C 1
ATOM 762 O O . ASN A 1 93 ? 9.432 -18.649 0.712 1.00 34.53 93 ASN A O 1
ATOM 766 N N . PRO A 1 94 ? 9.389 -20.879 0.967 1.00 46.81 94 PRO A N 1
ATOM 767 C CA . PRO A 1 94 ? 8.284 -21.082 0.031 1.00 46.81 94 PRO A CA 1
ATOM 768 C C . PRO A 1 94 ? 6.902 -20.595 0.492 1.00 46.81 94 PRO A C 1
ATOM 770 O O . PRO A 1 94 ? 5.984 -20.649 -0.328 1.00 46.81 94 PRO A O 1
ATOM 773 N N . ASP A 1 95 ? 6.716 -20.107 1.728 1.00 38.81 95 ASP A N 1
ATOM 774 C CA . ASP A 1 95 ? 5.351 -20.017 2.281 1.00 38.81 95 ASP A CA 1
ATOM 775 C C . ASP A 1 95 ? 4.711 -18.627 2.433 1.00 38.81 95 ASP A C 1
ATOM 777 O O . ASP A 1 95 ? 3.509 -18.542 2.664 1.00 38.81 95 ASP A O 1
ATOM 781 N N . LEU A 1 96 ? 5.403 -17.505 2.202 1.00 45.59 96 LEU A N 1
ATOM 782 C CA . LEU A 1 96 ? 4.746 -16.188 2.144 1.00 45.59 96 LEU A CA 1
ATOM 783 C C . LEU A 1 96 ? 5.460 -15.260 1.149 1.00 45.59 96 LEU A C 1
ATOM 785 O O . LEU A 1 96 ? 6.676 -15.122 1.167 1.00 45.59 96 LEU A O 1
ATOM 789 N N . THR A 1 97 ? 4.675 -14.578 0.305 1.00 47.59 97 THR A N 1
ATOM 790 C CA . THR A 1 97 ? 5.075 -13.551 -0.687 1.00 47.59 97 THR A CA 1
ATOM 791 C C . THR A 1 97 ? 5.814 -14.026 -1.945 1.00 47.59 97 THR A C 1
ATOM 793 O O . THR A 1 97 ? 6.943 -13.639 -2.226 1.00 47.59 97 THR A O 1
ATOM 796 N N . LYS A 1 98 ? 5.094 -14.733 -2.829 1.00 54.31 98 LYS A N 1
ATOM 797 C CA . LYS A 1 98 ? 5.404 -14.668 -4.267 1.00 54.31 98 LYS A CA 1
ATOM 798 C C . LYS A 1 98 ? 5.138 -13.242 -4.747 1.00 54.31 98 LYS A C 1
ATOM 800 O O . LYS A 1 98 ? 3.986 -12.882 -4.992 1.00 54.31 98 LYS A O 1
ATOM 805 N N . ILE A 1 99 ? 6.188 -12.428 -4.835 1.00 74.62 99 ILE A N 1
ATOM 806 C CA . ILE A 1 99 ? 6.116 -11.147 -5.534 1.00 74.62 99 ILE A CA 1
ATOM 807 C C . ILE A 1 99 ? 5.852 -11.471 -7.003 1.00 74.62 99 ILE A C 1
ATOM 809 O O . ILE A 1 99 ? 6.694 -12.083 -7.661 1.00 74.62 99 ILE A O 1
ATOM 813 N N . TYR A 1 100 ? 4.669 -11.128 -7.509 1.00 86.06 100 TYR A N 1
ATOM 814 C CA . TYR A 1 100 ? 4.334 -11.397 -8.906 1.00 86.06 100 TYR A CA 1
ATOM 815 C C . TYR A 1 100 ? 4.674 -10.201 -9.795 1.00 86.06 100 TYR A C 1
ATOM 817 O O . TYR A 1 100 ? 4.672 -9.046 -9.367 1.00 86.06 100 TYR A O 1
ATOM 825 N N . LYS A 1 101 ? 5.006 -10.490 -11.054 1.00 90.50 101 LYS A N 1
ATOM 826 C CA . LYS A 1 101 ? 5.403 -9.476 -12.027 1.00 90.50 101 LYS A CA 1
ATOM 827 C C . LYS A 1 101 ? 4.194 -9.011 -12.827 1.00 90.50 101 LYS A C 1
ATOM 829 O O . LYS A 1 101 ? 3.541 -9.829 -13.467 1.00 90.50 101 LYS A O 1
ATOM 834 N N . ILE A 1 102 ? 3.948 -7.707 -12.826 1.00 91.50 102 ILE A N 1
ATOM 835 C CA . ILE A 1 102 ? 2.952 -7.062 -13.687 1.00 91.50 102 ILE A CA 1
ATOM 836 C C . ILE A 1 102 ? 3.573 -6.914 -15.078 1.00 91.50 102 ILE A C 1
ATOM 838 O O . ILE A 1 102 ? 4.633 -6.299 -15.224 1.00 91.50 102 ILE A O 1
ATOM 842 N N . LYS A 1 103 ? 2.941 -7.494 -16.097 1.00 89.94 103 LYS A N 1
ATOM 843 C CA . LYS A 1 103 ? 3.496 -7.594 -17.454 1.00 89.94 103 LYS A CA 1
ATOM 844 C C . LYS A 1 103 ? 3.145 -6.404 -18.333 1.00 89.94 103 LYS A C 1
ATOM 846 O O . LYS A 1 103 ? 3.876 -6.113 -19.272 1.00 89.94 103 LYS A O 1
ATOM 851 N N . SER A 1 104 ? 2.023 -5.739 -18.067 1.00 91.44 104 SER A N 1
ATOM 852 C CA . SER A 1 104 ? 1.532 -4.647 -18.908 1.00 91.44 104 SER A CA 1
ATOM 853 C C . SER A 1 104 ? 0.764 -3.597 -18.114 1.00 91.44 104 SER A C 1
ATOM 855 O O . SER A 1 104 ? 0.287 -3.841 -17.003 1.00 91.44 104 SER A O 1
ATOM 857 N N . GLN A 1 105 ? 0.618 -2.420 -18.719 1.00 91.12 105 GLN A N 1
ATOM 858 C CA . GLN A 1 105 ? -0.223 -1.357 -18.183 1.00 91.12 105 GLN A CA 1
ATOM 859 C C . GLN A 1 105 ? -1.709 -1.764 -18.135 1.00 91.12 105 GLN A C 1
ATOM 861 O O . GLN A 1 105 ? -2.415 -1.371 -17.211 1.00 91.12 105 GLN A O 1
ATOM 866 N N . ASP A 1 106 ? -2.182 -2.580 -19.075 1.00 92.69 106 ASP A N 1
ATOM 867 C CA . ASP A 1 106 ? -3.574 -3.047 -19.080 1.00 92.69 106 ASP A CA 1
ATOM 868 C C . ASP A 1 106 ? -3.843 -4.013 -17.924 1.00 92.69 106 ASP A C 1
ATOM 870 O O . ASP A 1 106 ? -4.839 -3.885 -17.211 1.00 92.69 106 ASP A O 1
ATOM 874 N N . GLU A 1 107 ? -2.909 -4.936 -17.669 1.00 90.81 107 GLU A N 1
ATOM 875 C CA . GLU A 1 107 ? -2.958 -5.811 -16.495 1.00 90.81 107 GLU A CA 1
ATOM 876 C C . GLU A 1 107 ? -3.014 -4.989 -15.205 1.00 90.81 107 GLU A C 1
ATOM 878 O O . GLU A 1 107 ? -3.853 -5.248 -14.347 1.00 90.81 107 GLU A O 1
ATOM 883 N N . TRP A 1 108 ? -2.185 -3.949 -15.099 1.00 93.19 108 TRP A N 1
ATOM 884 C CA . TRP A 1 108 ? -2.199 -3.032 -13.965 1.00 93.19 108 TRP A CA 1
ATOM 885 C C . TRP A 1 108 ? -3.555 -2.347 -13.748 1.00 93.19 108 TRP A C 1
ATOM 887 O O . TRP A 1 108 ? -4.040 -2.236 -12.616 1.00 93.19 108 TRP A O 1
ATOM 897 N N . HIS A 1 109 ? -4.189 -1.877 -14.821 1.00 93.19 109 HIS A N 1
ATOM 898 C CA . HIS A 1 109 ? -5.489 -1.211 -14.730 1.00 93.19 109 HIS A CA 1
ATOM 899 C C . HIS A 1 109 ? -6.588 -2.153 -14.245 1.00 93.19 109 HIS A C 1
ATOM 901 O O . HIS A 1 109 ? -7.426 -1.731 -13.447 1.00 93.19 109 HIS A O 1
ATOM 907 N N . ASN A 1 110 ? -6.512 -3.432 -14.615 1.00 94.00 110 ASN A N 1
ATOM 908 C CA . ASN A 1 110 ? -7.462 -4.471 -14.208 1.00 94.00 110 ASN A CA 1
ATOM 909 C C . ASN A 1 110 ? -7.326 -4.910 -12.739 1.00 94.00 110 ASN A C 1
ATOM 911 O O . ASN A 1 110 ? -8.222 -5.567 -12.201 1.00 94.00 110 ASN A O 1
ATOM 915 N N . ILE A 1 111 ? -6.232 -4.553 -12.061 1.00 93.25 111 ILE A N 1
ATOM 916 C CA . ILE A 1 111 ? -6.038 -4.879 -10.645 1.00 93.25 111 ILE A CA 1
ATOM 917 C C . ILE A 1 111 ? -7.034 -4.080 -9.790 1.00 93.25 111 ILE A C 1
ATOM 919 O O . ILE A 1 111 ? -7.123 -2.850 -9.878 1.00 93.25 111 ILE A O 1
ATOM 923 N N . LYS A 1 112 ? -7.779 -4.797 -8.941 1.00 94.12 112 LYS A N 1
ATOM 924 C CA . LYS A 1 112 ? -8.769 -4.225 -8.016 1.00 94.12 112 LYS A CA 1
ATOM 925 C C . LYS A 1 112 ? -8.091 -3.458 -6.877 1.00 94.12 112 LYS A C 1
ATOM 927 O O . LYS A 1 112 ? -7.034 -3.861 -6.401 1.00 94.12 112 LYS A O 1
ATOM 932 N N . GLU A 1 113 ? -8.725 -2.397 -6.399 1.00 94.69 113 GLU A N 1
ATOM 933 C CA . GLU A 1 113 ? -8.313 -1.671 -5.190 1.00 94.69 113 GLU A CA 1
ATOM 934 C C . GLU A 1 113 ? -9.383 -1.785 -4.105 1.00 94.69 113 GLU A C 1
ATOM 936 O O . GLU A 1 113 ? -10.555 -2.021 -4.397 1.00 94.69 113 GLU A O 1
ATOM 941 N N . GLY A 1 114 ? -8.973 -1.617 -2.850 1.00 95.56 114 GLY A N 1
ATOM 942 C CA . GLY A 1 114 ? -9.833 -1.759 -1.682 1.00 95.56 114 GLY A CA 1
ATOM 943 C C . GLY A 1 114 ? -9.725 -3.134 -1.023 1.00 95.56 114 GLY A C 1
ATOM 944 O O . GLY A 1 114 ? -8.726 -3.842 -1.163 1.00 95.56 114 GLY A O 1
ATOM 945 N N . PHE A 1 115 ? -10.757 -3.515 -0.273 1.00 95.00 115 PHE A N 1
ATOM 946 C CA . PHE A 1 115 ? -10.831 -4.837 0.344 1.00 95.00 115 PHE A CA 1
ATOM 947 C C . PHE A 1 115 ? -11.066 -5.914 -0.718 1.00 95.00 115 PHE A C 1
ATOM 949 O O . PHE A 1 115 ? -12.152 -6.016 -1.283 1.00 95.00 115 PHE A O 1
ATOM 956 N N . ILE A 1 116 ? -10.048 -6.738 -0.969 1.00 94.50 116 ILE A N 1
ATOM 957 C CA . ILE A 1 116 ? -10.165 -7.917 -1.843 1.00 94.50 116 ILE A CA 1
ATOM 958 C C . ILE A 1 116 ? -10.630 -9.153 -1.064 1.00 94.50 116 ILE A C 1
ATOM 960 O O . ILE A 1 116 ? -11.150 -10.101 -1.646 1.00 94.50 116 ILE A O 1
ATOM 964 N N . SER A 1 117 ? -10.453 -9.136 0.257 1.00 93.50 117 SER A N 1
ATOM 965 C CA . SER A 1 117 ? -10.984 -10.115 1.201 1.00 93.50 117 SER A CA 1
ATOM 966 C C . SER A 1 117 ? -11.213 -9.437 2.555 1.00 93.50 117 SER A C 1
ATOM 968 O O . SER A 1 117 ? -10.734 -8.326 2.790 1.00 93.50 117 SER A O 1
ATOM 970 N N . GLY A 1 118 ? -11.893 -10.115 3.484 1.00 92.31 118 GLY A N 1
ATOM 971 C CA . GLY A 1 118 ? -12.051 -9.615 4.857 1.00 92.31 118 GLY A CA 1
ATOM 972 C C . GLY A 1 118 ? -10.727 -9.422 5.614 1.00 92.31 118 GLY A C 1
ATOM 973 O O . GLY A 1 118 ? -10.703 -8.725 6.623 1.00 92.31 118 GLY A O 1
ATOM 974 N N . SER A 1 119 ? -9.627 -9.994 5.116 1.00 95.56 119 SER A N 1
ATOM 975 C CA . SER A 1 119 ? -8.303 -9.964 5.750 1.00 95.56 119 SER A CA 1
ATOM 976 C C . SER A 1 119 ? -7.239 -9.256 4.905 1.00 95.56 119 SER A C 1
ATOM 978 O O . SER A 1 119 ? -6.058 -9.255 5.258 1.00 95.56 119 SER A O 1
ATOM 980 N N . THR A 1 120 ? -7.601 -8.710 3.741 1.00 95.69 120 THR A N 1
ATOM 981 C CA . THR A 1 120 ? -6.627 -8.119 2.817 1.00 95.69 120 THR A CA 1
ATOM 982 C C . THR A 1 120 ? -7.176 -6.875 2.146 1.00 95.69 120 THR A C 1
ATOM 984 O O . THR A 1 120 ? -8.179 -6.917 1.429 1.00 95.69 120 THR A O 1
ATOM 987 N N . TYR A 1 121 ? -6.457 -5.776 2.344 1.00 96.81 121 TYR A N 1
ATOM 988 C CA . TYR A 1 121 ? -6.693 -4.503 1.682 1.00 96.81 121 TYR A CA 1
ATOM 989 C C . TYR A 1 121 ? -5.598 -4.260 0.641 1.00 96.81 121 TYR A C 1
ATOM 991 O O . TYR A 1 121 ? -4.420 -4.433 0.945 1.00 96.81 121 TYR A O 1
ATOM 999 N N . GLN A 1 122 ? -5.974 -3.884 -0.580 1.00 97.06 122 GLN A N 1
ATOM 1000 C CA . GLN A 1 122 ? -5.076 -3.750 -1.726 1.00 97.06 122 GLN A CA 1
ATOM 1001 C C . GLN A 1 122 ? -5.112 -2.340 -2.319 1.00 97.06 122 GLN A C 1
ATOM 1003 O O . GLN A 1 122 ? -6.175 -1.733 -2.449 1.00 97.06 122 GLN A O 1
ATOM 1008 N N . LEU A 1 123 ? -3.946 -1.843 -2.728 1.00 97.00 123 LEU A N 1
ATOM 1009 C CA . LEU A 1 123 ? -3.766 -0.536 -3.354 1.00 97.00 123 LEU A CA 1
ATOM 1010 C C . LEU A 1 123 ? -2.817 -0.600 -4.542 1.00 97.00 123 LEU A C 1
ATOM 1012 O O . LEU A 1 123 ? -1.853 -1.371 -4.553 1.00 97.00 123 LEU A O 1
ATOM 1016 N N . LYS A 1 124 ? -3.058 0.291 -5.501 1.00 96.62 124 LYS A N 1
ATOM 1017 C CA . LYS A 1 124 ? -2.213 0.518 -6.666 1.00 96.62 124 LYS A CA 1
ATOM 1018 C C . LYS A 1 124 ? -1.392 1.789 -6.484 1.00 96.62 124 LYS A C 1
ATOM 1020 O O . LYS A 1 124 ? -1.913 2.876 -6.219 1.00 96.62 124 LYS A O 1
ATOM 1025 N N . VAL A 1 125 ? -0.079 1.670 -6.649 1.00 96.94 125 VAL A N 1
ATOM 1026 C CA . VAL A 1 125 ? 0.858 2.793 -6.593 1.00 96.94 125 VAL A CA 1
ATOM 1027 C C . VAL A 1 125 ? 1.808 2.758 -7.780 1.00 96.94 125 VAL A C 1
ATOM 1029 O O . VAL A 1 125 ? 2.133 1.701 -8.308 1.00 96.94 125 VAL A O 1
ATOM 1032 N N . THR A 1 126 ? 2.244 3.934 -8.216 1.00 96.44 126 THR A N 1
ATOM 1033 C CA . THR A 1 126 ? 3.219 4.095 -9.293 1.00 96.44 126 THR A CA 1
ATOM 1034 C C . THR A 1 126 ? 4.395 4.929 -8.817 1.00 96.44 126 THR A C 1
ATOM 1036 O O . THR A 1 126 ? 4.205 5.815 -7.984 1.00 96.44 126 THR A O 1
ATOM 1039 N N . SER A 1 127 ? 5.573 4.698 -9.388 1.00 96.00 127 SER A N 1
ATOM 1040 C CA . SER A 1 127 ? 6.748 5.554 -9.203 1.00 96.00 127 SER A CA 1
ATOM 1041 C C . SER A 1 127 ? 7.307 5.993 -10.551 1.00 96.00 127 SER A C 1
ATOM 1043 O O . SER A 1 127 ? 7.323 5.215 -11.504 1.00 96.00 127 SER A O 1
ATOM 1045 N N . LEU A 1 128 ? 7.777 7.239 -10.598 1.00 95.81 128 LEU A N 1
ATOM 1046 C CA . LEU A 1 128 ? 8.435 7.852 -11.755 1.00 95.81 128 LEU A CA 1
ATOM 1047 C C . LEU A 1 128 ? 9.968 7.795 -11.655 1.00 95.81 128 LEU A C 1
ATOM 1049 O O . LEU A 1 128 ? 10.668 8.342 -12.504 1.00 95.81 128 LEU A O 1
ATOM 1053 N N . LYS A 1 129 ? 10.521 7.185 -10.600 1.00 93.75 129 LYS A N 1
ATOM 1054 C CA . LYS A 1 129 ? 11.973 7.051 -10.455 1.00 93.75 129 LYS A CA 1
ATOM 1055 C C . LYS A 1 129 ? 12.502 6.110 -11.526 1.00 93.75 129 LYS A C 1
ATOM 1057 O O . LYS A 1 129 ? 11.936 5.049 -11.750 1.00 93.75 129 LYS A O 1
ATOM 1062 N N . ILE A 1 130 ? 13.616 6.494 -12.144 1.00 89.88 130 ILE A N 1
ATOM 1063 C CA . ILE A 1 130 ? 14.299 5.683 -13.162 1.00 89.88 130 ILE A CA 1
ATOM 1064 C C . ILE A 1 130 ? 14.922 4.441 -12.507 1.00 89.88 130 ILE A C 1
ATOM 1066 O O . ILE A 1 130 ? 14.797 3.321 -13.005 1.00 89.88 130 ILE A O 1
ATOM 1070 N N . ASN A 1 131 ? 15.558 4.633 -11.348 1.00 92.25 131 ASN A N 1
ATOM 1071 C CA . ASN A 1 131 ? 16.122 3.549 -10.560 1.00 92.25 131 ASN A CA 1
ATOM 1072 C C . ASN A 1 131 ? 15.004 2.755 -9.867 1.00 92.25 13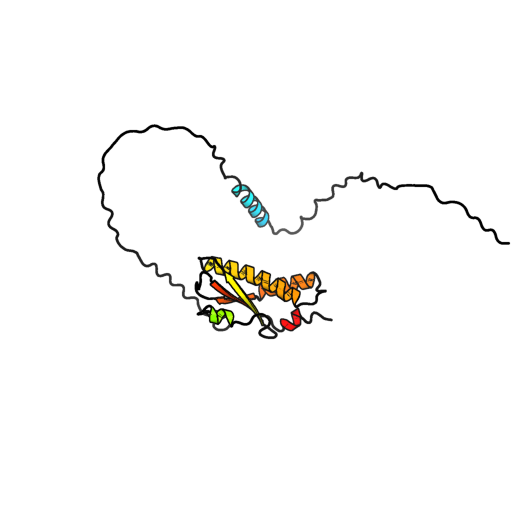1 ASN A C 1
ATOM 1074 O O . ASN A 1 131 ? 14.190 3.315 -9.130 1.00 92.25 131 ASN A O 1
ATOM 1078 N N . LYS A 1 132 ? 15.004 1.435 -10.074 1.00 89.62 132 LYS A N 1
ATOM 1079 C CA . LYS A 1 132 ? 14.041 0.508 -9.471 1.00 89.62 132 LYS A CA 1
ATOM 1080 C C . LYS A 1 132 ? 14.090 0.517 -7.940 1.00 89.62 132 LYS A C 1
ATOM 1082 O O . LYS A 1 132 ? 13.039 0.435 -7.314 1.00 89.62 132 LYS A O 1
ATOM 1087 N N . TYR A 1 133 ? 15.276 0.622 -7.340 1.00 92.50 133 TYR A N 1
ATOM 1088 C CA . TYR A 1 133 ? 15.435 0.663 -5.883 1.00 92.50 133 TYR A CA 1
ATOM 1089 C C . TYR A 1 133 ? 14.759 1.907 -5.298 1.00 92.50 133 TYR A C 1
ATOM 1091 O O . TYR A 1 133 ? 13.867 1.799 -4.459 1.00 92.50 133 TYR A O 1
ATOM 1099 N N . ASP A 1 134 ? 15.096 3.084 -5.828 1.00 93.62 134 ASP A N 1
ATOM 1100 C CA . ASP A 1 134 ? 14.499 4.349 -5.390 1.00 93.62 134 ASP A CA 1
ATOM 1101 C C . ASP A 1 134 ? 12.988 4.374 -5.641 1.00 93.62 134 ASP A C 1
ATOM 1103 O O . ASP A 1 134 ? 12.219 4.865 -4.812 1.00 93.62 134 ASP A O 1
ATOM 1107 N N . GLY A 1 135 ? 12.547 3.805 -6.767 1.00 94.19 135 GLY A N 1
ATOM 1108 C CA . GLY A 1 135 ? 11.132 3.717 -7.100 1.00 94.19 135 GLY A CA 1
ATOM 1109 C C . GLY A 1 135 ? 10.349 2.782 -6.187 1.00 94.19 135 GLY A C 1
ATOM 1110 O O . GLY A 1 135 ? 9.206 3.081 -5.849 1.00 94.19 135 GLY A O 1
ATOM 1111 N N . TYR A 1 136 ? 10.961 1.686 -5.739 1.00 94.75 136 TYR A N 1
ATOM 1112 C CA . TYR A 1 136 ? 10.370 0.787 -4.751 1.00 94.75 136 TYR A CA 1
ATOM 1113 C C . TYR A 1 136 ? 10.184 1.489 -3.402 1.00 94.75 136 TYR A C 1
ATOM 1115 O O . TYR A 1 136 ? 9.103 1.409 -2.817 1.00 94.75 136 TYR A O 1
ATOM 1123 N N . HIS A 1 137 ? 11.200 2.215 -2.924 1.00 95.50 137 HIS A N 1
ATOM 1124 C CA . HIS A 1 137 ? 11.117 2.957 -1.663 1.00 95.50 137 HIS A CA 1
ATOM 1125 C C . HIS A 1 137 ? 10.067 4.068 -1.715 1.00 95.50 137 HIS A C 1
ATOM 1127 O O . HIS A 1 137 ? 9.211 4.147 -0.834 1.00 95.50 137 HIS A O 1
ATOM 1133 N N . GLU A 1 138 ? 10.060 4.864 -2.785 1.00 96.25 138 GLU A N 1
ATOM 1134 C CA . GLU A 1 138 ? 9.030 5.883 -2.991 1.00 96.25 138 GLU A CA 1
ATOM 1135 C C . GLU A 1 138 ? 7.630 5.258 -3.036 1.00 96.25 138 GLU A C 1
ATOM 1137 O O . GLU A 1 138 ? 6.711 5.731 -2.361 1.00 96.25 138 GLU A O 1
ATOM 1142 N N . ALA A 1 139 ? 7.456 4.182 -3.809 1.00 96.25 139 ALA A N 1
ATOM 1143 C CA . ALA A 1 139 ? 6.173 3.504 -3.926 1.00 96.25 139 ALA A CA 1
ATOM 1144 C C . ALA A 1 139 ? 5.703 2.947 -2.580 1.00 96.25 139 ALA A C 1
ATOM 1146 O O . ALA A 1 139 ? 4.523 3.078 -2.259 1.00 96.25 139 ALA A O 1
ATOM 1147 N N . MET A 1 140 ? 6.608 2.389 -1.773 1.00 96.50 140 MET A N 1
ATOM 1148 C CA . MET A 1 140 ? 6.311 1.903 -0.426 1.00 96.50 140 MET A CA 1
ATOM 1149 C C . MET A 1 140 ? 5.810 3.034 0.482 1.00 96.50 140 MET A C 1
ATOM 1151 O O . MET A 1 140 ? 4.763 2.899 1.116 1.00 96.50 140 MET A O 1
ATOM 1155 N N . ASP A 1 141 ? 6.499 4.173 0.512 1.00 96.88 141 ASP A N 1
ATOM 1156 C CA . ASP A 1 141 ? 6.124 5.309 1.363 1.00 96.88 141 ASP A CA 1
ATOM 1157 C C . ASP A 1 141 ? 4.806 5.954 0.925 1.00 96.88 141 ASP A C 1
ATOM 1159 O O . ASP A 1 141 ? 3.966 6.344 1.746 1.00 96.88 141 ASP A O 1
ATOM 1163 N N . VAL A 1 142 ? 4.588 6.063 -0.387 1.00 97.50 142 VAL A N 1
ATOM 1164 C CA . VAL A 1 142 ? 3.315 6.529 -0.950 1.00 97.50 142 VAL A CA 1
ATOM 1165 C C . VAL A 1 142 ? 2.195 5.541 -0.624 1.00 97.50 142 VAL A C 1
ATOM 1167 O O . VAL A 1 142 ? 1.110 5.972 -0.226 1.00 97.50 142 VAL A O 1
ATOM 1170 N N . ALA A 1 143 ? 2.445 4.237 -0.749 1.00 97.81 143 ALA A N 1
ATOM 1171 C CA . ALA A 1 143 ? 1.470 3.196 -0.447 1.00 97.81 143 ALA A CA 1
ATOM 1172 C C . ALA A 1 143 ? 1.053 3.217 1.021 1.00 97.81 143 ALA A C 1
ATOM 1174 O O . ALA A 1 143 ? -0.144 3.249 1.300 1.00 97.81 143 ALA A O 1
ATOM 1175 N N . LYS A 1 144 ? 2.014 3.296 1.949 1.00 97.62 144 LYS A N 1
ATOM 1176 C CA . LYS A 1 144 ? 1.751 3.396 3.392 1.00 97.62 144 LYS A CA 1
ATOM 1177 C C . LYS A 1 144 ? 0.881 4.605 3.720 1.00 97.62 144 LYS A C 1
ATOM 1179 O O . LYS A 1 144 ? -0.164 4.462 4.350 1.00 97.62 144 LYS A O 1
ATOM 1184 N N . ARG A 1 145 ? 1.247 5.796 3.230 1.00 97.56 145 ARG A N 1
ATOM 1185 C CA . ARG A 1 145 ? 0.454 7.020 3.456 1.00 97.56 145 ARG A CA 1
ATOM 1186 C C . ARG A 1 145 ? -0.965 6.903 2.900 1.00 97.56 145 ARG A C 1
ATOM 1188 O O . ARG A 1 145 ? -1.916 7.296 3.576 1.00 97.56 145 ARG A O 1
ATOM 1195 N N . LYS A 1 146 ? -1.121 6.354 1.690 1.00 97.50 146 LYS A N 1
ATOM 1196 C CA . LYS A 1 146 ? -2.440 6.116 1.082 1.00 97.50 146 LYS A CA 1
ATOM 1197 C C . LYS A 1 146 ? -3.256 5.091 1.871 1.00 97.50 146 LYS A C 1
ATOM 1199 O O . LYS A 1 146 ? -4.431 5.336 2.116 1.00 97.50 146 LYS A O 1
ATOM 1204 N N . ALA A 1 147 ? -2.646 3.990 2.301 1.00 96.94 147 ALA A N 1
ATOM 1205 C CA . ALA A 1 147 ? -3.298 2.953 3.096 1.00 96.94 147 ALA A CA 1
ATOM 1206 C C . ALA A 1 147 ? -3.812 3.501 4.424 1.00 96.94 147 ALA A C 1
ATOM 1208 O O . ALA A 1 147 ? -4.985 3.320 4.728 1.00 96.94 147 ALA A O 1
ATOM 1209 N N . ILE A 1 148 ? -2.983 4.244 5.163 1.00 96.12 148 ILE A N 1
ATOM 1210 C CA . ILE A 1 148 ? -3.390 4.875 6.426 1.00 96.12 148 ILE A CA 1
ATOM 1211 C C . ILE A 1 148 ? -4.581 5.801 6.191 1.00 96.12 148 ILE A C 1
ATOM 1213 O O . ILE A 1 148 ? -5.589 5.690 6.885 1.00 96.12 148 ILE A O 1
ATOM 1217 N N . LYS A 1 149 ? -4.494 6.683 5.188 1.00 95.50 149 LYS A N 1
ATOM 1218 C CA . LYS A 1 149 ? -5.574 7.620 4.858 1.00 95.50 149 LYS A CA 1
ATOM 1219 C C . LYS A 1 149 ? -6.874 6.886 4.534 1.00 95.50 149 LYS A C 1
ATOM 1221 O O . LYS A 1 149 ? -7.918 7.237 5.073 1.00 95.50 149 LYS A O 1
ATOM 1226 N N . ASN A 1 150 ? -6.811 5.883 3.663 1.00 95.12 150 ASN A N 1
ATOM 1227 C CA . ASN A 1 150 ? -7.999 5.184 3.195 1.00 95.12 150 ASN A CA 1
ATOM 1228 C C . ASN A 1 150 ? -8.618 4.313 4.288 1.00 95.12 150 ASN A C 1
ATOM 1230 O O . ASN A 1 150 ? -9.827 4.352 4.463 1.00 95.12 150 ASN A O 1
ATOM 1234 N N . LEU A 1 151 ? -7.814 3.563 5.043 1.00 93.94 151 LEU A N 1
ATOM 1235 C CA . LEU A 1 151 ? -8.319 2.747 6.149 1.00 93.94 151 LEU A CA 1
ATOM 1236 C C . LEU A 1 151 ? -8.897 3.618 7.267 1.00 93.94 151 LEU A C 1
ATOM 1238 O O . LEU A 1 151 ? -9.929 3.273 7.819 1.00 93.94 151 LEU A O 1
ATOM 1242 N N . THR A 1 152 ? -8.298 4.779 7.545 1.00 92.75 152 THR A N 1
ATOM 1243 C CA . THR A 1 152 ? -8.870 5.749 8.496 1.00 92.75 152 THR A CA 1
ATOM 1244 C C . THR A 1 152 ? -10.196 6.322 7.998 1.00 92.75 152 THR A C 1
ATOM 1246 O O . THR A 1 152 ? -11.082 6.574 8.800 1.00 92.75 152 THR A O 1
ATOM 1249 N N . TYR A 1 153 ? -10.338 6.541 6.688 1.00 90.75 153 TYR A N 1
ATOM 1250 C CA . TYR A 1 153 ? -11.585 7.028 6.091 1.00 90.75 153 TYR A CA 1
ATOM 1251 C C . TYR A 1 153 ? -12.692 5.966 6.064 1.00 90.75 153 TYR A C 1
ATOM 1253 O O . TYR A 1 153 ? -13.863 6.306 6.172 1.00 90.75 153 TYR A O 1
ATOM 1261 N N . LEU A 1 154 ? -12.323 4.695 5.882 1.00 89.81 154 LEU A N 1
ATOM 1262 C CA . LEU A 1 154 ? -13.252 3.562 5.924 1.00 89.81 154 LEU A CA 1
ATOM 1263 C C . LEU A 1 154 ? -13.655 3.188 7.354 1.00 89.81 154 LEU A C 1
ATOM 1265 O O . LEU A 1 154 ? -14.685 2.549 7.541 1.00 89.81 154 LEU A O 1
ATOM 1269 N N . ALA A 1 155 ? -12.841 3.566 8.338 1.00 87.38 155 ALA A N 1
ATOM 1270 C CA . ALA A 1 155 ? -13.186 3.456 9.742 1.00 87.38 155 ALA A CA 1
ATOM 1271 C C . ALA A 1 155 ? -14.250 4.489 10.148 1.00 87.38 155 ALA A C 1
ATOM 1273 O O . ALA A 1 155 ? -14.562 5.419 9.403 1.00 87.38 155 ALA A O 1
ATOM 1274 N N . ASP A 1 156 ? -14.793 4.322 11.354 1.00 78.94 156 ASP A N 1
ATOM 1275 C CA . ASP A 1 156 ? -15.800 5.218 11.922 1.00 78.94 156 ASP A CA 1
ATOM 1276 C C . ASP A 1 156 ? -15.353 6.702 11.838 1.00 78.94 156 ASP A C 1
ATOM 1278 O O . ASP A 1 156 ? -14.222 7.024 12.227 1.00 78.94 156 ASP A O 1
ATOM 1282 N N . PRO A 1 157 ? -16.204 7.636 11.362 1.00 76.56 157 PRO A N 1
ATOM 1283 C CA . PRO A 1 157 ? -15.898 9.071 11.364 1.00 76.56 157 PRO A CA 1
ATOM 1284 C C . PRO A 1 157 ? -15.506 9.630 12.745 1.00 76.56 157 PRO A C 1
ATOM 1286 O O . PRO A 1 157 ? -14.819 10.654 12.815 1.00 76.56 157 PRO A O 1
ATOM 1289 N N . TYR A 1 158 ? -15.891 8.960 13.832 1.00 78.38 158 TYR A N 1
ATOM 1290 C CA . TYR A 1 158 ? -15.563 9.306 15.216 1.00 78.38 158 TYR A CA 1
ATOM 1291 C C . TYR A 1 158 ? -14.372 8.523 15.786 1.00 78.38 158 TYR A C 1
ATOM 1293 O O . TYR A 1 158 ? -14.173 8.507 17.001 1.00 78.38 158 TYR A O 1
ATOM 1301 N N . LEU A 1 159 ? -13.549 7.901 14.933 1.00 83.56 159 LEU A N 1
ATOM 1302 C CA . LEU A 1 159 ? -12.366 7.154 15.358 1.00 83.56 159 LEU A CA 1
ATOM 1303 C C . LEU A 1 159 ? -11.474 7.989 16.293 1.00 83.56 159 LEU A C 1
ATOM 1305 O O . LEU A 1 159 ? -10.990 9.071 15.926 1.00 83.56 159 LEU A O 1
ATOM 1309 N N . SER A 1 160 ? -11.225 7.445 17.487 1.00 87.25 160 SER A N 1
ATOM 1310 C CA . SER A 1 160 ? -10.395 8.086 18.505 1.00 87.25 160 SER A CA 1
ATOM 1311 C C . SER A 1 160 ? -8.951 8.299 18.015 1.00 87.25 160 SER A C 1
ATOM 1313 O O . SER A 1 160 ? -8.500 7.641 17.065 1.00 87.25 160 SER A O 1
ATOM 1315 N N . PRO A 1 161 ? -8.183 9.205 18.647 1.00 88.00 161 PRO A N 1
ATOM 1316 C CA . PRO A 1 161 ? -6.761 9.373 18.350 1.00 88.00 161 PRO A CA 1
ATOM 1317 C C . PRO A 1 161 ? -5.970 8.060 18.446 1.00 88.00 161 PRO A C 1
ATOM 1319 O O . PRO A 1 161 ? -5.143 7.780 17.579 1.00 88.00 161 PRO A O 1
ATOM 1322 N N . GLU A 1 162 ? -6.271 7.225 19.439 1.00 88.94 162 GLU A N 1
ATOM 1323 C CA . GLU A 1 162 ? -5.666 5.903 19.635 1.00 88.94 162 GLU A CA 1
ATOM 1324 C C . GLU A 1 162 ? -6.023 4.967 18.478 1.00 88.94 162 GLU A C 1
ATOM 1326 O O . GLU A 1 162 ? -5.151 4.307 17.924 1.00 88.94 162 GLU A O 1
ATOM 1331 N N . GLY A 1 163 ? -7.279 4.983 18.018 1.00 87.75 163 GLY A N 1
ATOM 1332 C CA . GLY A 1 163 ? -7.696 4.206 16.853 1.00 87.75 163 GLY A CA 1
ATOM 1333 C C . GLY A 1 163 ? -6.941 4.574 15.574 1.00 87.75 163 GLY A C 1
ATOM 1334 O O . GLY A 1 163 ? -6.598 3.691 14.788 1.00 87.75 163 GLY A O 1
ATOM 1335 N N . LYS A 1 164 ? -6.615 5.856 15.377 1.00 89.31 164 LYS A N 1
ATOM 1336 C CA . LYS A 1 164 ? -5.784 6.311 14.246 1.00 89.31 164 LYS A CA 1
ATOM 1337 C C . LYS A 1 164 ? -4.341 5.821 14.363 1.00 89.31 164 LYS A C 1
ATOM 1339 O O . LYS A 1 164 ? -3.735 5.465 13.351 1.00 89.31 164 LYS A O 1
ATOM 1344 N N . ILE A 1 165 ? -3.799 5.790 15.580 1.00 92.44 165 ILE A N 1
ATOM 1345 C CA . ILE A 1 165 ? -2.465 5.242 15.861 1.00 92.44 165 ILE A CA 1
ATOM 1346 C C . ILE A 1 165 ? -2.446 3.736 15.576 1.00 92.44 165 ILE A C 1
ATOM 1348 O O . ILE A 1 165 ? -1.542 3.273 14.883 1.00 92.44 165 ILE A O 1
ATOM 1352 N N . ASP A 1 166 ? -3.471 2.996 15.999 1.00 91.56 166 ASP A N 1
ATOM 1353 C CA . ASP A 1 166 ? -3.586 1.557 15.737 1.00 91.56 166 ASP A CA 1
ATOM 1354 C C . ASP A 1 166 ? -3.601 1.246 14.238 1.00 91.56 166 ASP A C 1
ATOM 1356 O O . ASP A 1 166 ? -2.913 0.332 13.788 1.00 91.56 166 ASP A O 1
ATOM 1360 N N . ILE A 1 167 ? -4.355 2.016 13.441 1.00 92.81 167 ILE A N 1
ATOM 1361 C CA . ILE A 1 167 ? -4.381 1.858 11.978 1.00 92.81 167 ILE A CA 1
ATOM 1362 C C . ILE A 1 167 ? -2.997 2.128 11.384 1.00 92.81 167 ILE A C 1
ATOM 1364 O O . ILE A 1 167 ? -2.558 1.401 10.492 1.00 92.81 167 ILE A O 1
ATOM 1368 N N . LYS A 1 168 ? -2.294 3.155 11.872 1.00 94.94 168 LYS A N 1
ATOM 1369 C CA . LYS A 1 168 ? -0.936 3.462 11.416 1.00 94.94 168 LYS A CA 1
ATOM 1370 C C . LYS A 1 168 ? 0.020 2.299 11.685 1.00 94.94 168 LYS A C 1
ATOM 1372 O O . LYS A 1 168 ? 0.676 1.847 10.750 1.00 94.94 168 LYS A O 1
ATOM 1377 N N . ILE A 1 169 ? 0.050 1.799 12.919 1.00 94.44 169 ILE A N 1
ATOM 1378 C CA . ILE A 1 169 ? 0.887 0.658 13.319 1.00 94.44 169 ILE A CA 1
ATOM 1379 C C . ILE A 1 169 ? 0.539 -0.570 12.477 1.00 94.44 169 ILE A C 1
ATOM 1381 O O . ILE A 1 169 ? 1.417 -1.201 11.898 1.00 94.44 169 ILE A O 1
ATOM 1385 N N . LEU A 1 170 ? -0.755 -0.853 12.312 1.00 94.38 170 LEU A N 1
ATOM 1386 C CA . LEU A 1 170 ? -1.239 -1.962 11.499 1.00 94.38 170 LEU A CA 1
ATOM 1387 C C . LEU A 1 170 ? -0.682 -1.899 10.074 1.00 94.38 170 LEU A C 1
ATOM 1389 O O . LEU A 1 170 ? -0.201 -2.912 9.564 1.00 94.38 170 LEU A O 1
ATOM 1393 N N . VAL A 1 171 ? -0.748 -0.740 9.417 1.00 96.19 171 VAL A N 1
ATOM 1394 C CA . VAL A 1 171 ? -0.230 -0.570 8.051 1.00 96.19 171 VAL A CA 1
ATOM 1395 C C . VAL A 1 171 ? 1.291 -0.724 8.007 1.00 96.19 171 VAL A C 1
ATOM 1397 O O . VAL A 1 171 ? 1.817 -1.310 7.060 1.00 96.19 171 VAL A O 1
ATOM 1400 N N . GLU A 1 172 ? 2.002 -0.210 9.009 1.00 95.00 172 GLU A N 1
ATOM 1401 C CA . GLU A 1 172 ? 3.462 -0.300 9.091 1.00 95.00 172 GLU A CA 1
ATOM 1402 C C . GLU A 1 172 ? 3.953 -1.740 9.289 1.00 95.00 172 GLU A C 1
ATOM 1404 O O . GLU A 1 172 ? 4.938 -2.123 8.660 1.00 95.00 172 GLU A O 1
ATOM 1409 N N . GLU A 1 173 ? 3.249 -2.540 10.091 1.00 94.75 173 GLU A N 1
ATOM 1410 C CA . GLU A 1 173 ? 3.630 -3.920 10.422 1.00 94.75 173 GLU A CA 1
ATOM 1411 C C . GLU A 1 173 ? 3.171 -4.948 9.383 1.00 94.75 173 GLU A C 1
ATOM 1413 O O . GLU A 1 173 ? 3.890 -5.897 9.080 1.00 94.75 173 GLU A O 1
ATOM 1418 N N . SER A 1 174 ? 1.960 -4.789 8.844 1.00 94.62 174 SER A N 1
ATOM 1419 C CA . SER A 1 174 ? 1.306 -5.824 8.022 1.00 94.62 174 SER A CA 1
ATOM 1420 C C . SER A 1 174 ? 1.240 -5.500 6.528 1.00 94.62 174 SER A C 1
ATOM 1422 O O . SER A 1 174 ? 0.660 -6.248 5.733 1.00 94.62 174 SER A O 1
ATOM 1424 N N . GLY A 1 175 ? 1.815 -4.364 6.140 1.00 95.50 175 GLY A N 1
ATOM 1425 C CA . GLY A 1 175 ? 1.795 -3.854 4.784 1.00 95.50 175 GLY A CA 1
ATOM 1426 C C . GLY A 1 175 ? 3.055 -4.177 3.985 1.00 95.50 175 GLY A C 1
ATOM 1427 O O . GLY A 1 175 ? 4.170 -3.922 4.432 1.00 95.50 175 GLY A O 1
ATOM 1428 N N . SER A 1 176 ? 2.891 -4.684 2.764 1.00 96.50 176 SER A N 1
ATOM 1429 C CA . SER A 1 176 ? 4.004 -5.035 1.872 1.00 96.50 176 SER A CA 1
ATOM 1430 C C . SER A 1 176 ? 3.652 -4.849 0.396 1.00 96.50 176 SER A C 1
ATOM 1432 O O . SER A 1 176 ? 2.486 -4.892 0.000 1.00 96.50 176 SER A O 1
ATOM 1434 N N . ILE A 1 177 ? 4.673 -4.647 -0.440 1.00 95.56 177 ILE A N 1
ATOM 1435 C CA . ILE A 1 177 ? 4.523 -4.693 -1.896 1.00 95.56 177 ILE A CA 1
ATOM 1436 C C . ILE A 1 177 ? 4.516 -6.161 -2.320 1.00 95.56 177 ILE A C 1
ATOM 1438 O O . ILE A 1 177 ? 5.462 -6.899 -2.062 1.00 95.56 177 ILE A O 1
ATOM 1442 N N . VAL A 1 178 ? 3.443 -6.576 -2.984 1.00 95.25 178 VAL A N 1
ATOM 1443 C CA . VAL A 1 178 ? 3.227 -7.963 -3.426 1.00 95.25 178 VAL A CA 1
ATOM 1444 C C . VAL A 1 178 ? 3.398 -8.141 -4.928 1.00 95.25 178 VAL A C 1
ATOM 1446 O O . VAL A 1 178 ? 3.432 -9.269 -5.410 1.00 95.25 178 VAL A O 1
ATOM 1449 N N . ALA A 1 179 ? 3.477 -7.044 -5.678 1.00 94.00 179 ALA A N 1
ATOM 1450 C CA . ALA A 1 179 ? 3.727 -7.090 -7.106 1.00 94.00 179 ALA A CA 1
ATOM 1451 C C . ALA A 1 179 ? 4.421 -5.830 -7.582 1.00 94.00 179 ALA A C 1
ATOM 1453 O O . ALA A 1 179 ? 4.162 -4.743 -7.062 1.00 94.00 179 ALA A O 1
ATOM 1454 N N . HIS A 1 180 ? 5.241 -5.973 -8.614 1.00 94.50 180 HIS A N 1
ATOM 1455 C CA . HIS A 1 180 ? 5.817 -4.839 -9.317 1.00 94.50 180 HIS A CA 1
ATOM 1456 C C . HIS A 1 180 ? 5.914 -5.118 -10.821 1.00 94.50 180 HIS A C 1
ATOM 1458 O O . HIS A 1 180 ? 5.946 -6.271 -11.252 1.00 94.50 180 HIS A O 1
ATOM 1464 N N . SER A 1 181 ? 5.982 -4.070 -11.633 1.00 93.88 181 SER A N 1
ATOM 1465 C CA . SER A 1 181 ? 6.287 -4.171 -13.062 1.00 93.88 181 SER A CA 1
ATOM 1466 C C . SER A 1 181 ? 7.775 -3.955 -13.341 1.00 93.88 181 SER A C 1
ATOM 1468 O O . SER A 1 181 ? 8.560 -3.659 -12.434 1.00 93.88 181 SER A O 1
ATOM 1470 N N . ASP A 1 182 ? 8.156 -4.075 -14.611 1.00 91.12 182 ASP A N 1
ATOM 1471 C CA . ASP A 1 182 ? 9.334 -3.377 -15.136 1.00 91.12 182 ASP A CA 1
ATOM 1472 C C . ASP A 1 182 ? 8.996 -1.901 -15.410 1.00 91.12 182 ASP A C 1
ATOM 1474 O O . ASP A 1 182 ? 7.869 -1.456 -15.174 1.00 91.12 182 ASP A O 1
ATOM 1478 N N . PHE A 1 183 ? 9.960 -1.129 -15.907 1.00 91.00 183 PHE A N 1
ATOM 1479 C CA . PHE A 1 183 ? 9.723 0.254 -16.306 1.00 91.00 183 PHE A CA 1
ATOM 1480 C C . PHE A 1 183 ? 8.878 0.279 -17.589 1.00 91.00 183 PHE A C 1
ATOM 1482 O O . PHE A 1 183 ? 9.371 -0.022 -18.674 1.00 91.00 183 PHE A O 1
ATOM 1489 N N . ILE A 1 184 ? 7.585 0.579 -17.458 1.00 89.88 184 ILE A N 1
ATOM 1490 C CA . ILE A 1 184 ? 6.597 0.524 -18.542 1.00 89.88 184 ILE A CA 1
ATOM 1491 C C . ILE A 1 184 ? 5.971 1.910 -18.679 1.00 89.88 184 ILE A C 1
ATOM 1493 O O . ILE A 1 184 ? 5.388 2.422 -17.725 1.00 89.88 184 ILE A O 1
ATOM 1497 N N . GLY A 1 185 ? 6.061 2.515 -19.867 1.00 84.62 185 GLY A N 1
ATOM 1498 C CA . GLY A 1 185 ? 5.461 3.831 -20.116 1.00 84.62 185 GLY A CA 1
ATOM 1499 C C . GLY A 1 185 ? 5.952 4.894 -19.128 1.00 84.62 185 GLY A C 1
ATOM 1500 O O . GLY A 1 185 ? 5.139 5.623 -18.563 1.00 84.62 185 GLY A O 1
ATOM 1501 N N . GLU A 1 186 ? 7.268 4.910 -18.882 1.00 91.44 186 GLU A N 1
ATOM 1502 C CA . GLU A 1 186 ? 7.981 5.877 -18.025 1.00 91.44 186 GLU A CA 1
ATOM 1503 C C . GLU A 1 186 ? 7.714 5.765 -16.517 1.00 91.44 186 GLU A C 1
ATOM 1505 O O . GLU A 1 186 ? 8.060 6.658 -15.740 1.00 91.44 186 GLU A O 1
ATOM 1510 N N . LYS A 1 187 ? 7.114 4.660 -16.069 1.00 95.19 187 LYS A N 1
ATOM 1511 C CA . LYS A 1 187 ? 6.844 4.427 -14.650 1.00 95.19 187 LYS A CA 1
ATOM 1512 C C . LYS A 1 187 ? 6.963 2.966 -14.264 1.00 95.19 187 LYS A C 1
ATOM 1514 O O . LYS A 1 187 ? 6.803 2.057 -15.075 1.00 95.19 187 LYS A O 1
ATOM 1519 N N . TYR A 1 188 ? 7.204 2.751 -12.982 1.00 95.38 188 TYR A N 1
ATOM 1520 C CA . TYR A 1 188 ? 7.009 1.461 -12.343 1.00 95.38 188 TYR A CA 1
ATOM 1521 C C . TYR A 1 188 ? 5.619 1.404 -11.716 1.00 95.38 188 TYR A C 1
ATOM 1523 O O . TYR A 1 188 ? 5.137 2.385 -11.143 1.00 95.38 188 TYR A O 1
ATOM 1531 N N . PHE A 1 189 ? 4.998 0.236 -11.787 1.00 96.06 189 PHE A N 1
ATOM 1532 C CA . PHE A 1 189 ? 3.712 -0.081 -11.187 1.00 96.06 189 PHE A CA 1
ATOM 1533 C C . PHE A 1 189 ? 3.917 -1.035 -10.005 1.00 96.06 189 PHE A C 1
ATOM 1535 O O . PHE A 1 189 ? 4.699 -1.975 -10.122 1.00 96.06 189 PHE A O 1
ATOM 1542 N N . TYR A 1 190 ? 3.226 -0.812 -8.883 1.00 96.75 190 TYR A N 1
ATOM 1543 C CA . TYR A 1 190 ? 3.411 -1.553 -7.626 1.00 96.75 190 TYR A CA 1
ATOM 1544 C C . TYR A 1 190 ? 2.103 -1.859 -6.899 1.00 96.75 190 TYR A C 1
ATOM 1546 O O . TYR A 1 190 ? 1.425 -0.949 -6.417 1.00 96.75 190 TYR A O 1
ATOM 1554 N N . VAL A 1 191 ? 1.776 -3.135 -6.710 1.00 96.88 191 VAL A N 1
ATOM 1555 C CA . VAL A 1 191 ? 0.640 -3.508 -5.857 1.00 96.88 191 VAL A CA 1
ATOM 1556 C C . VAL A 1 191 ? 1.103 -3.609 -4.418 1.00 96.88 191 VAL A C 1
ATOM 1558 O O . VAL A 1 191 ? 1.991 -4.398 -4.094 1.00 96.88 191 VAL A O 1
ATOM 1561 N N . TYR A 1 192 ? 0.448 -2.852 -3.551 1.00 97.50 192 TYR A N 1
ATOM 1562 C CA . TYR A 1 192 ? 0.636 -2.911 -2.113 1.00 97.50 192 TYR A CA 1
ATOM 1563 C C . TYR A 1 192 ? -0.550 -3.610 -1.457 1.00 97.50 192 TYR A C 1
ATOM 1565 O O . TYR A 1 192 ? -1.701 -3.365 -1.823 1.00 97.50 192 TYR A O 1
ATOM 1573 N N . GLN A 1 193 ? -0.277 -4.472 -0.483 1.00 97.06 193 GLN A N 1
ATOM 1574 C CA . GLN A 1 193 ? -1.298 -5.150 0.303 1.00 97.06 193 GLN A CA 1
ATOM 1575 C C . GLN A 1 193 ? -1.017 -5.022 1.794 1.00 97.06 193 GLN A C 1
ATOM 1577 O O . GLN A 1 193 ? 0.110 -5.214 2.244 1.00 97.06 193 GLN A O 1
ATOM 1582 N N . VAL A 1 194 ? -2.079 -4.779 2.552 1.00 96.81 194 VAL A N 1
ATOM 1583 C CA . VAL A 1 194 ? -2.112 -4.883 4.011 1.00 96.81 194 VAL A CA 1
ATOM 1584 C C . VAL A 1 194 ? -2.823 -6.186 4.353 1.00 96.81 194 VAL A C 1
ATOM 1586 O O . VAL A 1 194 ? -3.989 -6.360 3.986 1.00 96.81 194 VAL A O 1
ATOM 1589 N N . LYS A 1 195 ? -2.121 -7.117 5.005 1.00 95.31 195 LYS A N 1
ATOM 1590 C CA . LYS A 1 195 ? -2.637 -8.459 5.319 1.00 95.31 195 LYS A CA 1
ATOM 1591 C C . LYS A 1 195 ? -2.753 -8.659 6.820 1.00 95.31 195 LYS A C 1
ATOM 1593 O O . LYS A 1 195 ? -1.753 -8.839 7.502 1.00 95.31 195 LYS A O 1
ATOM 1598 N N . ARG A 1 196 ? -3.980 -8.715 7.328 1.00 93.62 196 ARG A N 1
ATOM 1599 C CA . ARG A 1 196 ? -4.243 -9.007 8.740 1.00 93.62 196 ARG A CA 1
ATOM 1600 C C . ARG A 1 196 ? -5.537 -9.803 8.879 1.00 93.62 196 ARG A C 1
ATOM 1602 O O . ARG A 1 196 ? -6.516 -9.455 8.221 1.00 93.62 196 ARG A O 1
ATOM 1609 N N . PRO A 1 197 ? -5.587 -10.844 9.725 1.00 93.75 197 PRO A N 1
ATOM 1610 C CA . PRO A 1 197 ? -6.834 -11.543 10.011 1.00 93.75 197 PRO A CA 1
ATOM 1611 C C . PRO A 1 197 ? -7.928 -10.56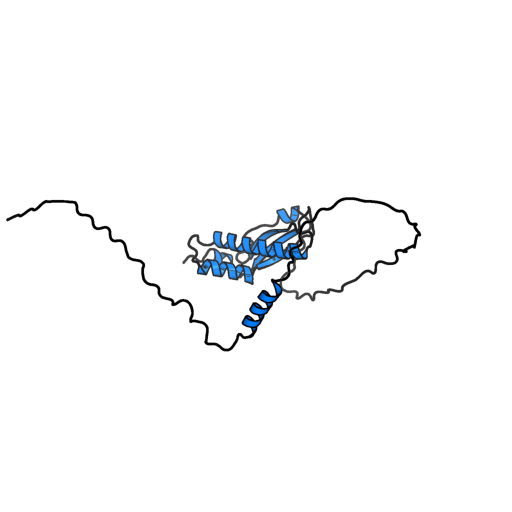8 10.455 1.00 93.75 197 PRO A C 1
ATOM 1613 O O . PRO A 1 197 ? -7.673 -9.701 11.290 1.00 93.75 197 PRO A O 1
ATOM 1616 N N . ALA A 1 198 ? -9.125 -10.705 9.878 1.00 90.50 198 ALA A N 1
ATOM 1617 C CA . ALA A 1 198 ? -10.285 -9.867 10.188 1.00 90.50 198 ALA A CA 1
ATOM 1618 C C . ALA A 1 198 ? -10.041 -8.351 10.019 1.00 90.50 198 ALA A C 1
ATOM 1620 O O . ALA A 1 198 ? -10.699 -7.547 10.670 1.00 90.50 198 ALA A O 1
ATOM 1621 N N . LEU A 1 199 ? -9.123 -7.944 9.131 1.00 92.19 199 LEU A N 1
ATOM 1622 C CA . LEU A 1 199 ? -8.791 -6.537 8.880 1.00 92.19 199 LEU A CA 1
ATOM 1623 C C . LEU A 1 199 ? -10.025 -5.661 8.640 1.00 92.19 199 LEU A C 1
ATOM 1625 O O . LEU A 1 199 ? -10.121 -4.577 9.203 1.00 92.19 199 LEU A O 1
ATOM 1629 N N . LYS A 1 200 ? -10.959 -6.133 7.811 1.00 91.69 200 LYS A N 1
ATOM 1630 C CA . LYS A 1 200 ? -12.182 -5.400 7.480 1.00 91.69 200 LYS A CA 1
ATOM 1631 C C . LYS A 1 200 ? -13.016 -5.121 8.730 1.00 91.69 200 LYS A C 1
ATOM 1633 O O . LYS A 1 200 ? -13.425 -3.993 8.933 1.00 91.69 200 LYS A O 1
ATOM 1638 N N . ILE A 1 201 ? -13.166 -6.119 9.599 1.00 89.12 201 ILE A N 1
ATOM 1639 C CA . ILE A 1 201 ? -13.866 -5.993 10.884 1.00 89.12 201 ILE A CA 1
ATOM 1640 C C . ILE A 1 201 ? -13.094 -5.053 11.818 1.00 89.12 201 ILE A C 1
ATOM 1642 O O . ILE A 1 201 ? -13.671 -4.181 12.435 1.00 89.12 201 ILE A O 1
ATOM 1646 N N . ILE A 1 202 ? -11.768 -5.144 11.894 1.00 87.31 202 ILE A N 1
ATOM 1647 C CA . ILE A 1 202 ? -10.977 -4.241 12.751 1.00 87.31 202 ILE A CA 1
ATOM 1648 C C . ILE A 1 202 ? -11.135 -2.772 12.330 1.00 87.31 202 ILE A C 1
ATOM 1650 O O . ILE A 1 202 ? -11.102 -1.878 13.173 1.00 87.31 202 ILE A O 1
ATOM 1654 N N . VAL A 1 203 ? -11.262 -2.524 11.028 1.00 87.75 203 VAL A N 1
ATOM 1655 C CA . VAL A 1 203 ? -11.378 -1.176 10.464 1.00 87.75 203 VAL A CA 1
ATOM 1656 C C . VAL A 1 203 ? -12.817 -0.665 10.552 1.00 87.75 203 VAL A C 1
ATOM 1658 O O . VAL A 1 203 ? -13.022 0.452 11.009 1.00 87.75 203 VAL A O 1
ATOM 1661 N N . GLU A 1 204 ? -13.799 -1.472 10.149 1.00 85.06 204 GLU A N 1
ATOM 1662 C CA . GLU A 1 204 ? -15.215 -1.082 10.062 1.00 85.06 204 GLU A CA 1
ATOM 1663 C C . GLU A 1 204 ? -15.981 -1.284 11.383 1.00 85.06 204 GLU A C 1
ATOM 1665 O O . GLU A 1 204 ? -16.899 -0.532 11.680 1.00 85.06 204 GLU A O 1
ATOM 1670 N N . ASP A 1 205 ? -15.594 -2.273 12.188 1.00 71.88 205 ASP A N 1
ATOM 1671 C CA . ASP A 1 205 ? -16.326 -2.802 13.350 1.00 71.88 205 ASP A CA 1
ATOM 1672 C C . ASP A 1 205 ? -15.685 -2.386 14.690 1.00 71.88 205 ASP A C 1
ATOM 1674 O O . ASP A 1 205 ? -16.039 -2.910 15.744 1.00 71.88 205 ASP A O 1
ATOM 1678 N N . LYS A 1 206 ? -14.843 -1.335 14.711 1.00 58.94 206 LYS A N 1
ATOM 1679 C CA . LYS A 1 206 ? -14.623 -0.519 15.934 1.00 58.94 206 LYS A CA 1
ATOM 1680 C C . LYS A 1 206 ? -15.897 0.250 16.368 1.00 58.94 206 LYS A C 1
ATOM 1682 O O . LYS A 1 206 ? -15.821 1.234 17.096 1.00 58.94 206 LYS A O 1
ATOM 1687 N N . ILE A 1 207 ? -17.061 -0.239 15.944 1.00 44.59 207 ILE A N 1
ATOM 1688 C CA . ILE A 1 207 ? -18.407 0.112 16.360 1.00 44.59 207 ILE A CA 1
ATOM 1689 C C . ILE A 1 207 ? -18.814 -0.901 17.437 1.00 44.59 207 ILE A C 1
ATOM 1691 O O . ILE A 1 207 ? -19.341 -1.970 17.124 1.00 44.59 207 ILE A O 1
ATOM 1695 N N . LYS A 1 208 ? -18.551 -0.558 18.700 1.00 36.75 208 LYS A N 1
ATOM 1696 C CA . LYS A 1 208 ? -19.449 -0.750 19.856 1.00 36.75 208 LYS A CA 1
ATOM 1697 C C . LYS A 1 208 ? -18.773 -0.334 21.153 1.00 36.75 208 LYS A C 1
ATOM 1699 O O . LYS A 1 208 ? -17.702 -0.892 21.469 1.00 36.75 208 LYS A O 1
#

pLDDT: mean 70.01, std 24.0, range [34.19, 97.81]

Sequence (208 aa):
MKLNYFSNPHSKTVFLPDFSNQNPGFLRFFLHSGRNLYSIFLIIFLITNCQTSGRRIIRESSVTDPEILENPRADLKPKASEEIKLPFEIEQNPDLTKIYKIKSQDEWHNIKEGFISGSTYQLKVTSLKINKYDGYHEAMDVAKRKAIKNLTYLADPYLSPEGKIDIKILVEESGSIVAHSDFIGEKYFYVYQVKRPALKIIVEDKIK

Foldseek 3Di:
DDDDDDDDDDDDDDDDDDPDDDDPPPDDPDDDDPPDPPVVVVVVVVVVVPPDDDDDDDDDDDDDDDDDDDDDDDDDDDDDDDDPDDDDDDDDPPDDFPAAEDEAPVSLVPDDAQDPDLFKGKDKFKALDPDPVVRQVVRLVVVLVVQLVVLQVLADPPQDPVLSVVSSVQCVPQKDWRYWYDCYPSMIMTMMMRGGVSSNCSSHVVPD